Protein AF-A0A8H6WFD2-F1 (afdb_monomer)

Structure (mmCIF, N/CA/C/O backbone):
data_AF-A0A8H6WFD2-F1
#
_entry.id   AF-A0A8H6WFD2-F1
#
loop_
_atom_site.group_PDB
_atom_site.id
_atom_site.type_symbol
_atom_site.label_atom_id
_atom_site.label_alt_id
_atom_site.label_comp_id
_atom_site.label_asym_id
_atom_site.label_entity_id
_atom_site.label_seq_id
_atom_site.pdbx_PDB_ins_code
_atom_site.Cartn_x
_atom_site.Cartn_y
_atom_site.Cartn_z
_atom_site.occupancy
_atom_site.B_iso_or_equiv
_atom_site.auth_seq_id
_atom_site.auth_comp_id
_atom_site.auth_asym_id
_atom_site.auth_atom_id
_atom_site.pdbx_PDB_model_num
ATOM 1 N N . MET A 1 1 ? -43.829 -29.829 11.501 1.00 42.81 1 MET A N 1
ATOM 2 C CA . MET A 1 1 ? -43.419 -28.487 11.954 1.00 42.81 1 MET A CA 1
ATOM 3 C C . MET A 1 1 ? -44.513 -27.558 11.478 1.00 42.81 1 MET A C 1
ATOM 5 O O . MET A 1 1 ? -44.604 -27.356 10.278 1.00 42.81 1 MET A O 1
ATOM 9 N N . SER A 1 2 ? -45.431 -27.178 12.368 1.00 49.66 2 SER A N 1
ATOM 10 C CA . SER A 1 2 ? -46.497 -26.226 12.033 1.00 49.66 2 SER A CA 1
ATOM 11 C C . SER A 1 2 ? -45.914 -24.824 12.081 1.00 49.66 2 SER A C 1
ATOM 13 O O . SER A 1 2 ? -45.280 -24.471 13.073 1.00 49.66 2 SER A O 1
ATOM 15 N N . GLU A 1 3 ? -46.087 -24.076 10.998 1.00 59.00 3 GLU A N 1
ATOM 16 C CA . GLU A 1 3 ? -45.770 -22.652 10.929 1.00 59.00 3 GLU A CA 1
ATOM 17 C C . GLU A 1 3 ? -46.800 -21.885 11.765 1.00 59.00 3 GLU A C 1
ATOM 19 O O . GLU A 1 3 ? -48.002 -22.136 11.643 1.00 59.00 3 GLU A O 1
ATOM 24 N N . LEU A 1 4 ? -46.315 -21.014 12.658 1.00 68.00 4 LEU A N 1
ATOM 25 C CA . LEU A 1 4 ? -47.174 -20.120 13.431 1.00 68.00 4 LEU A CA 1
ATOM 26 C C . LEU A 1 4 ? -47.856 -19.131 12.491 1.00 68.00 4 LEU A C 1
ATOM 28 O O . LEU A 1 4 ? -47.250 -18.637 11.539 1.00 68.00 4 LEU A O 1
ATOM 32 N N . THR A 1 5 ? -49.118 -18.853 12.786 1.00 78.44 5 THR A N 1
ATOM 33 C CA . THR A 1 5 ? -49.934 -17.918 12.006 1.00 78.44 5 THR A CA 1
ATOM 34 C C . THR A 1 5 ? -49.578 -16.468 12.341 1.00 78.44 5 THR A C 1
ATOM 36 O O . THR A 1 5 ? -49.120 -16.172 13.445 1.00 78.44 5 THR A O 1
ATOM 39 N N . ASP A 1 6 ? -49.800 -15.543 11.404 1.00 59.81 6 ASP A N 1
ATOM 40 C CA . ASP A 1 6 ? -49.516 -14.109 11.591 1.00 59.81 6 ASP A CA 1
ATOM 41 C C . ASP A 1 6 ? -50.272 -13.488 12.788 1.00 59.81 6 ASP A C 1
ATOM 43 O O . ASP A 1 6 ? -49.825 -12.500 13.370 1.00 59.81 6 ASP A O 1
ATOM 47 N N . GLU A 1 7 ? -51.373 -14.108 13.224 1.00 63.47 7 GLU A N 1
ATOM 48 C CA . GLU A 1 7 ? -52.123 -13.714 14.424 1.00 63.47 7 GLU A CA 1
ATOM 49 C C . GLU A 1 7 ? -51.387 -14.063 15.732 1.00 63.47 7 GLU A C 1
ATOM 51 O O . GLU A 1 7 ? -51.463 -13.314 16.707 1.00 63.47 7 GLU A O 1
ATOM 56 N N . GLU A 1 8 ? -50.603 -15.146 15.759 1.00 69.25 8 GLU A N 1
ATOM 57 C CA . GLU A 1 8 ? -49.771 -15.490 16.921 1.00 69.25 8 GLU A CA 1
ATOM 58 C C . GLU A 1 8 ? -48.545 -14.574 17.031 1.00 69.25 8 GLU A C 1
ATOM 60 O O . GLU A 1 8 ? -48.115 -14.243 18.139 1.00 69.25 8 GLU A O 1
ATOM 65 N N . TRP A 1 9 ? -48.019 -14.098 15.895 1.00 66.12 9 TRP A N 1
ATOM 66 C CA . TRP A 1 9 ? -46.966 -13.079 15.879 1.00 66.12 9 TRP A CA 1
ATOM 67 C C . TRP A 1 9 ? -47.454 -11.736 16.431 1.00 66.12 9 TRP A C 1
ATOM 69 O O . TRP A 1 9 ? -46.714 -11.075 17.162 1.00 66.12 9 TRP A O 1
ATOM 79 N N . ALA A 1 10 ? -48.702 -11.356 16.146 1.00 58.62 10 ALA A N 1
ATOM 80 C CA . ALA A 1 10 ? -49.299 -10.123 16.655 1.00 58.62 10 ALA A CA 1
ATOM 81 C C . ALA A 1 10 ? -49.510 -10.153 18.182 1.00 58.62 10 ALA A C 1
ATOM 83 O O . ALA A 1 10 ? -49.275 -9.152 18.856 1.00 58.62 10 ALA A O 1
ATOM 84 N N . SER A 1 11 ? -49.852 -11.313 18.756 1.00 64.31 11 SER A N 1
ATOM 85 C CA . SER A 1 11 ? -50.032 -11.464 20.209 1.00 64.31 11 SER A CA 1
ATOM 86 C C . SER A 1 11 ? -48.722 -11.412 21.013 1.00 64.31 11 SER A C 1
ATOM 88 O O . SER A 1 11 ? -48.761 -11.138 22.213 1.00 64.31 11 SER A O 1
ATOM 90 N N . LEU A 1 12 ? -47.570 -11.683 20.392 1.00 57.44 12 LEU A N 1
ATOM 91 C CA . LEU A 1 12 ? -46.253 -11.653 21.048 1.00 57.44 12 LEU A CA 1
ATOM 92 C C . LEU A 1 12 ? -45.654 -10.243 21.149 1.00 57.44 12 LEU A C 1
ATOM 94 O O . LEU A 1 12 ? -44.715 -10.040 21.919 1.00 57.44 12 LEU A O 1
ATOM 98 N N . LEU A 1 13 ? -46.181 -9.279 20.389 1.00 56.06 13 LEU A N 1
ATOM 99 C CA . LEU A 1 13 ? -45.620 -7.931 20.272 1.00 56.06 13 LEU A CA 1
ATOM 100 C C . LEU A 1 13 ? -46.339 -6.850 21.088 1.00 56.06 13 LEU A C 1
ATOM 102 O O . LEU A 1 13 ? -45.989 -5.688 20.929 1.00 56.06 13 LEU A O 1
ATOM 106 N N . GLY A 1 14 ? -47.248 -7.220 21.997 1.00 47.09 14 GLY A N 1
ATOM 107 C CA . GLY A 1 14 ? -47.724 -6.344 23.076 1.00 47.09 14 GLY A CA 1
ATOM 108 C C . GLY A 1 14 ? -48.241 -4.980 22.610 1.00 47.09 14 GLY A C 1
ATOM 109 O O . GLY A 1 14 ? -47.510 -3.991 22.603 1.00 47.09 14 GLY A O 1
ATOM 110 N N . GLU A 1 15 ? -49.528 -4.919 22.272 1.00 49.12 15 GLU A N 1
ATOM 111 C CA . GLU A 1 15 ? -50.269 -3.663 22.157 1.00 49.12 15 GLU A CA 1
ATOM 112 C C . GLU A 1 15 ? -50.334 -2.946 23.516 1.00 49.12 15 GLU A C 1
ATOM 114 O O . GLU A 1 15 ? -51.269 -3.144 24.283 1.00 49.12 15 GLU A O 1
ATOM 119 N N . ASP A 1 16 ? -49.375 -2.061 23.784 1.00 46.12 16 ASP A N 1
ATOM 120 C CA . ASP A 1 16 ? -49.553 -0.951 24.723 1.00 46.12 16 ASP A CA 1
ATOM 121 C C . ASP A 1 16 ? -49.633 0.355 23.926 1.00 46.12 16 ASP A C 1
ATOM 123 O O . ASP A 1 16 ? -48.692 1.145 23.818 1.00 46.12 16 ASP A O 1
ATOM 127 N N . ALA A 1 17 ? -50.808 0.572 23.340 1.00 43.00 17 ALA A N 1
ATOM 128 C CA . ALA A 1 17 ? -51.270 1.902 22.992 1.00 43.00 17 ALA A CA 1
ATOM 129 C C . ALA A 1 17 ? -51.869 2.545 24.252 1.00 43.00 17 ALA A C 1
ATOM 131 O O . ALA A 1 17 ? -52.909 2.103 24.735 1.00 43.00 17 ALA A O 1
ATOM 132 N N . ASN A 1 18 ? -51.264 3.626 24.752 1.00 43.84 18 ASN A N 1
ATOM 133 C CA . ASN A 1 18 ? -51.982 4.580 25.596 1.00 43.84 18 ASN A CA 1
ATOM 134 C C . ASN A 1 18 ? -51.791 6.008 25.049 1.00 43.84 18 ASN A C 1
ATOM 136 O O . ASN A 1 18 ? -50.648 6.435 24.861 1.00 43.84 18 ASN A O 1
ATOM 140 N N . PRO A 1 19 ? -52.881 6.739 24.748 1.00 45.72 19 PRO A N 1
ATOM 141 C CA . PRO A 1 19 ? -52.833 8.070 24.167 1.00 45.72 19 PRO A CA 1
ATOM 142 C C . PRO A 1 19 ? -52.806 9.168 25.243 1.00 45.72 19 PRO A C 1
ATOM 144 O O . PRO A 1 19 ? -53.453 9.056 26.275 1.00 45.72 19 PRO A O 1
ATOM 147 N N . GLY A 1 20 ? -52.103 10.260 24.930 1.00 39.38 20 GLY A N 1
ATOM 148 C CA . GLY A 1 20 ? -52.423 11.640 25.315 1.00 39.38 20 GLY A CA 1
ATOM 149 C C . GLY A 1 20 ? -52.577 11.994 26.797 1.00 39.38 20 GLY A C 1
ATOM 150 O O . GLY A 1 20 ? -53.648 11.814 27.360 1.00 39.38 20 GLY A O 1
ATOM 151 N N . LEU A 1 21 ? -51.586 12.707 27.343 1.00 45.12 21 LEU A N 1
ATOM 152 C CA . LEU A 1 21 ? -51.796 13.734 28.369 1.00 45.12 21 LEU A CA 1
ATOM 153 C C . LEU A 1 21 ? -50.855 14.922 28.096 1.00 45.12 21 LEU A C 1
ATOM 155 O O . LEU A 1 21 ? -49.640 14.756 28.003 1.00 45.12 21 LEU A O 1
ATOM 159 N N . ASN A 1 22 ? -51.473 16.090 27.906 1.00 44.09 22 ASN A N 1
ATOM 160 C CA . ASN A 1 22 ? -50.871 17.423 27.947 1.00 44.09 22 ASN A CA 1
ATOM 161 C C . ASN A 1 22 ? -50.487 17.801 29.387 1.00 44.09 22 ASN A C 1
ATOM 163 O O . ASN A 1 22 ? -51.070 17.255 30.321 1.00 44.09 22 ASN A O 1
ATOM 167 N N . ASP A 1 23 ? -49.570 18.771 29.492 1.00 43.91 23 ASP A N 1
ATOM 168 C CA . ASP A 1 23 ? -49.465 19.893 30.458 1.00 43.91 23 ASP A CA 1
ATOM 169 C C . ASP A 1 23 ? -47.963 20.130 30.742 1.00 43.91 23 ASP A C 1
ATOM 171 O O . ASP A 1 23 ? -47.259 19.224 31.174 1.00 43.91 23 ASP A O 1
ATOM 175 N N . ALA A 1 24 ? -47.343 21.172 30.179 1.00 44.50 24 ALA A N 1
ATOM 176 C CA . ALA A 1 24 ? -47.345 22.580 30.606 1.00 44.50 24 ALA A CA 1
ATOM 177 C C . ALA A 1 24 ? -46.380 22.857 31.784 1.00 44.50 24 ALA A C 1
ATOM 179 O O . ALA A 1 24 ? -46.519 22.263 32.846 1.00 44.50 24 ALA A O 1
ATOM 180 N N . ASP A 1 25 ? -45.462 23.800 31.520 1.00 42.94 25 ASP A N 1
ATOM 181 C CA . ASP A 1 25 ? -44.742 24.707 32.437 1.00 42.94 25 ASP A CA 1
ATOM 182 C C . ASP A 1 25 ? -43.701 24.087 33.395 1.00 42.94 25 ASP A C 1
ATOM 184 O O . ASP A 1 25 ? -43.971 23.174 34.164 1.00 42.94 25 ASP A O 1
ATOM 188 N N . GLU A 1 26 ? -42.410 24.390 33.230 1.00 46.25 26 GLU A N 1
ATOM 189 C CA . GLU A 1 26 ? -41.653 25.560 33.733 1.00 46.25 26 GLU A CA 1
ATOM 190 C C . GLU A 1 26 ? -40.673 25.041 34.801 1.00 46.25 26 GLU A C 1
ATOM 192 O O . GLU A 1 26 ? -41.101 24.612 35.864 1.00 46.25 26 GLU A O 1
ATOM 197 N N . ASP A 1 27 ? -39.363 25.070 34.536 1.00 43.62 27 ASP A N 1
ATOM 198 C CA . ASP A 1 27 ? -38.456 25.747 35.470 1.00 43.62 27 ASP A CA 1
ATOM 199 C C . ASP A 1 27 ? -37.108 26.075 34.819 1.00 43.62 27 ASP A C 1
ATOM 201 O O . ASP A 1 27 ? -36.530 25.323 34.032 1.00 43.62 27 ASP A O 1
ATOM 205 N N . SER A 1 28 ? -36.673 27.262 35.187 1.00 48.53 28 SER A N 1
ATOM 206 C CA . SER A 1 28 ? -35.525 28.039 34.786 1.00 48.53 28 SER A CA 1
ATOM 207 C C . SER A 1 28 ? -34.310 27.690 35.644 1.00 48.53 28 SER A C 1
ATOM 209 O O . SER A 1 28 ? -34.427 27.593 36.862 1.00 48.53 28 SER A O 1
ATOM 211 N N . SER A 1 29 ? -33.122 27.631 35.040 1.00 48.09 29 SER A N 1
ATOM 212 C CA . SER A 1 29 ? -31.897 28.107 35.699 1.00 48.09 29 SER A CA 1
ATOM 213 C C . SER A 1 29 ? -30.782 28.332 34.674 1.00 48.09 29 SER A C 1
ATOM 215 O O . SER A 1 29 ? -30.142 27.384 34.211 1.00 48.09 29 SER A O 1
ATOM 217 N N . ASP A 1 30 ? -30.632 29.612 34.336 1.00 41.47 30 ASP A N 1
ATOM 218 C CA . ASP A 1 30 ? -29.415 30.376 34.023 1.00 41.47 30 ASP A CA 1
ATOM 219 C C . ASP A 1 30 ? -28.107 29.722 34.513 1.00 41.47 30 ASP A C 1
ATOM 221 O O . ASP A 1 30 ? -28.042 29.175 35.612 1.00 41.47 30 ASP A O 1
ATOM 225 N N . GLU A 1 31 ? -27.105 29.573 33.645 1.00 51.03 31 GLU A N 1
ATOM 226 C CA . GLU A 1 31 ? -25.966 30.487 33.399 1.00 51.03 31 GLU A CA 1
ATOM 227 C C . GLU A 1 31 ? -24.705 29.847 33.988 1.00 51.03 31 GLU A C 1
ATOM 229 O O . GLU A 1 31 ? -24.636 29.649 35.189 1.00 51.03 31 GLU A O 1
ATOM 234 N N . GLU A 1 32 ? -23.714 29.542 33.146 1.00 46.00 32 GLU A N 1
ATOM 235 C CA . GLU A 1 32 ? -22.345 30.032 33.350 1.00 46.00 32 GLU A CA 1
ATOM 236 C C . GLU A 1 32 ? -21.712 30.216 31.963 1.00 46.00 32 GLU A C 1
ATOM 238 O O . GLU A 1 32 ? -21.440 29.265 31.224 1.00 46.00 32 GLU A O 1
ATOM 243 N N . GLU A 1 33 ? -21.562 31.488 31.594 1.00 48.22 33 GLU A N 1
ATOM 244 C CA . GLU A 1 33 ? -20.578 31.942 30.624 1.00 48.22 33 GLU A CA 1
ATOM 245 C C . GLU A 1 33 ? -19.187 31.589 31.156 1.00 48.22 33 GLU A C 1
ATOM 247 O O . GLU A 1 33 ? -18.832 32.003 32.256 1.00 48.22 33 GLU A O 1
ATOM 252 N N . ASP A 1 34 ? -18.376 30.904 30.351 1.00 42.44 34 ASP A N 1
ATOM 253 C CA . ASP A 1 34 ? -16.928 31.017 30.486 1.00 42.44 34 ASP A CA 1
ATOM 254 C C . ASP A 1 34 ? -16.353 31.412 29.126 1.00 42.44 34 ASP A C 1
ATOM 256 O O . ASP A 1 34 ? -16.187 30.625 28.188 1.00 42.44 34 ASP A O 1
ATOM 260 N N . SER A 1 35 ? -16.181 32.726 29.020 1.00 57.62 35 SER A N 1
ATOM 261 C CA . SER A 1 35 ? -15.396 33.415 28.016 1.00 57.62 35 SER A CA 1
ATOM 262 C C . SER A 1 35 ? -13.929 33.132 28.301 1.00 57.62 35 SER A C 1
ATOM 264 O O . SER A 1 35 ? -13.407 33.676 29.266 1.00 57.62 35 SER A O 1
ATOM 266 N N . ASP A 1 36 ? -13.238 32.414 27.414 1.00 39.34 36 ASP A N 1
ATOM 267 C CA . ASP A 1 36 ? -11.794 32.588 27.295 1.00 39.34 36 ASP A CA 1
ATOM 268 C C . ASP A 1 36 ? -11.254 32.299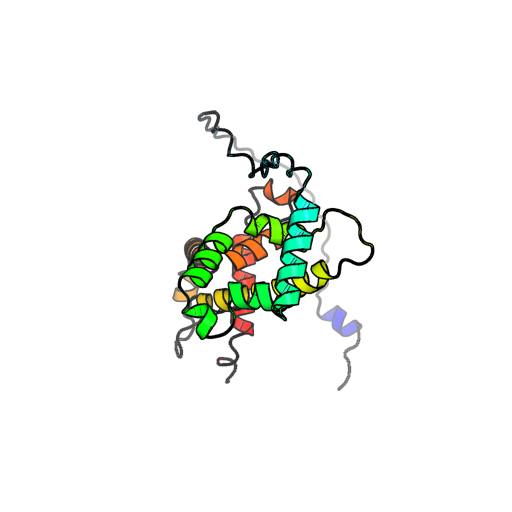 25.884 1.00 39.34 36 ASP A C 1
ATOM 270 O O . ASP A 1 36 ? -11.258 31.178 25.378 1.00 39.34 36 ASP A O 1
ATOM 274 N N . ASN A 1 37 ? -10.709 33.377 25.316 1.00 45.59 37 ASN A N 1
ATOM 275 C CA . ASN A 1 37 ? -9.621 33.450 24.342 1.00 45.59 37 ASN A CA 1
ATOM 276 C C . ASN A 1 37 ? -9.830 32.890 22.920 1.00 45.59 37 ASN A C 1
ATOM 278 O O . ASN A 1 37 ? -9.395 31.793 22.563 1.00 45.59 37 ASN A O 1
ATOM 282 N N . ASP A 1 38 ? -10.315 33.778 22.046 1.00 46.81 38 ASP A N 1
ATOM 283 C CA . ASP A 1 38 ? -9.993 33.803 20.614 1.00 46.81 38 ASP A CA 1
ATOM 284 C C . ASP A 1 38 ? -8.485 34.071 20.401 1.00 46.81 38 ASP A C 1
ATOM 286 O O . ASP A 1 38 ? -8.059 35.175 20.050 1.00 46.81 38 ASP A O 1
ATOM 290 N N . GLU A 1 39 ? -7.646 33.049 20.578 1.00 49.53 39 GLU A N 1
ATOM 291 C CA . GLU A 1 39 ? -6.373 33.002 19.856 1.00 49.53 39 GLU A CA 1
ATOM 292 C C . GLU A 1 39 ? -6.619 32.394 18.464 1.00 49.53 39 GLU A C 1
ATOM 294 O O . GLU A 1 39 ? -7.082 31.252 18.360 1.00 49.53 39 GLU A O 1
ATOM 299 N N . PRO A 1 40 ? -6.302 33.103 17.362 1.00 45.34 40 PRO A N 1
ATOM 300 C CA . PRO A 1 40 ? -6.416 32.539 16.026 1.00 45.34 40 PRO A CA 1
ATOM 301 C C . PRO A 1 40 ? -5.405 31.398 15.877 1.00 45.34 40 PRO A C 1
ATOM 303 O O . PRO A 1 40 ? -4.220 31.613 15.617 1.00 45.34 40 PRO A O 1
ATOM 306 N N . MET A 1 41 ? -5.884 30.162 16.038 1.00 49.81 41 MET A N 1
ATOM 307 C CA . MET A 1 41 ? -5.092 28.965 15.784 1.00 49.81 41 MET A CA 1
ATOM 308 C C . MET A 1 41 ? -4.526 29.015 14.355 1.00 49.81 41 MET A C 1
ATOM 310 O O . MET A 1 41 ? -5.257 29.313 13.403 1.00 49.81 41 MET A O 1
ATOM 314 N N . PRO A 1 42 ? -3.230 28.708 14.177 1.00 43.94 42 PRO A N 1
ATOM 315 C CA . PRO A 1 42 ? -2.566 28.808 12.892 1.00 43.94 42 PRO A CA 1
ATOM 316 C C . PRO A 1 42 ? -3.250 27.886 11.887 1.00 43.94 42 PRO A C 1
ATOM 318 O O . PRO A 1 42 ? -3.475 26.704 12.159 1.00 43.94 42 PRO A O 1
ATOM 321 N N . LEU A 1 43 ? -3.566 28.454 10.720 1.00 40.53 43 LEU A N 1
ATOM 322 C CA . LEU A 1 43 ? -4.052 27.765 9.529 1.00 40.53 43 LEU A CA 1
ATOM 323 C C . LEU A 1 43 ? -3.371 26.398 9.402 1.00 40.53 43 LEU A C 1
ATOM 325 O O . LEU A 1 43 ? -2.180 26.294 9.102 1.00 40.53 43 LEU A O 1
ATOM 329 N N . ARG A 1 44 ? -4.144 25.344 9.673 1.00 40.69 44 ARG A N 1
ATOM 330 C CA . ARG A 1 44 ? -3.701 23.961 9.539 1.00 40.69 44 ARG A CA 1
ATOM 331 C C . ARG A 1 44 ? -3.191 23.767 8.106 1.00 40.69 44 ARG A C 1
ATOM 333 O O . ARG A 1 44 ? -3.831 24.282 7.184 1.00 40.69 44 ARG A O 1
ATOM 340 N N . PRO A 1 45 ? -2.068 23.052 7.903 1.00 38.44 45 PRO A N 1
ATOM 341 C CA . PRO A 1 45 ? -1.490 22.869 6.585 1.00 38.44 45 PRO A CA 1
ATOM 342 C C . PRO A 1 45 ? -2.565 22.346 5.652 1.00 38.44 45 PRO A C 1
ATOM 344 O O . PRO A 1 45 ? -3.218 21.339 5.945 1.00 38.44 45 PRO A O 1
ATOM 347 N N . GLN A 1 46 ? -2.756 23.075 4.555 1.00 38.75 46 GLN A N 1
ATOM 348 C CA . GLN A 1 46 ? -3.500 22.601 3.407 1.00 38.75 46 GLN A CA 1
ATOM 349 C C . GLN A 1 46 ? -3.080 21.149 3.172 1.00 38.75 46 GLN A C 1
ATOM 351 O O . GLN A 1 46 ? -1.889 20.822 3.255 1.00 38.75 46 GLN A O 1
ATOM 356 N N . SER A 1 47 ? -4.058 20.278 2.902 1.00 38.28 47 SER A N 1
ATOM 357 C CA . SER A 1 47 ? -3.831 19.013 2.204 1.00 38.28 47 SER A CA 1
ATOM 358 C C . SER A 1 47 ? -2.686 19.220 1.220 1.00 38.28 47 SER A C 1
ATOM 360 O O . SER A 1 47 ? -2.670 20.292 0.609 1.00 38.28 47 SER A O 1
ATOM 362 N N . PRO A 1 48 ? -1.737 18.285 1.048 1.00 36.94 48 PRO A N 1
ATOM 363 C CA . PRO A 1 48 ? -0.770 18.438 -0.014 1.00 36.94 48 PRO A CA 1
ATOM 364 C C . PRO A 1 48 ? -1.573 18.455 -1.314 1.00 36.94 48 PRO A C 1
ATOM 366 O O . PRO A 1 48 ? -1.893 17.417 -1.887 1.00 36.94 48 PRO A O 1
ATOM 369 N N . THR A 1 49 ? -1.924 19.664 -1.761 1.00 40.00 49 THR A N 1
ATOM 370 C CA . THR A 1 49 ? -1.910 20.075 -3.140 1.00 40.00 49 THR A CA 1
ATOM 371 C C . THR A 1 49 ? -0.598 19.497 -3.585 1.00 40.00 49 THR A C 1
ATOM 373 O O . THR A 1 49 ? 0.471 19.985 -3.208 1.00 40.00 49 THR A O 1
ATOM 376 N N . VAL A 1 50 ? -0.683 18.336 -4.230 1.00 45.56 50 VAL A N 1
ATOM 377 C CA . VAL A 1 50 ? 0.401 17.810 -5.022 1.00 45.56 50 VAL A CA 1
ATOM 378 C C . VAL A 1 50 ? 0.660 18.967 -5.959 1.00 45.56 50 VAL A C 1
ATOM 380 O O . VAL A 1 50 ? -0.086 19.178 -6.912 1.00 45.56 50 VAL A O 1
ATOM 383 N N . LEU A 1 51 ? 1.627 19.803 -5.581 1.00 39.53 51 LEU A N 1
ATOM 384 C CA . LEU A 1 51 ? 2.276 20.727 -6.467 1.00 39.53 51 LEU A CA 1
ATOM 385 C C . LEU A 1 51 ? 2.678 19.798 -7.593 1.00 39.53 51 LEU A C 1
ATOM 387 O O . LEU A 1 51 ? 3.586 18.975 -7.447 1.00 39.53 51 LEU A O 1
ATOM 391 N N . LEU A 1 52 ? 1.883 19.840 -8.661 1.00 48.16 52 LEU A N 1
ATOM 392 C CA . LEU A 1 52 ? 2.288 19.462 -9.989 1.00 48.16 52 LEU A CA 1
ATOM 393 C C . LEU A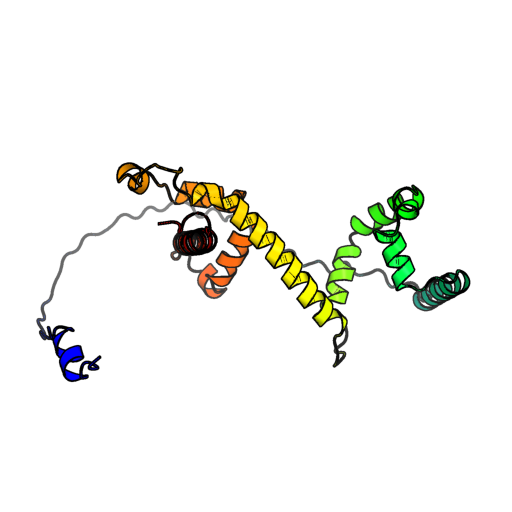 1 52 ? 3.532 20.308 -10.196 1.00 48.16 52 LEU A C 1
ATOM 395 O O . LEU A 1 52 ? 3.446 21.451 -10.628 1.00 48.16 52 LEU A O 1
ATOM 399 N N . SER A 1 53 ? 4.672 19.793 -9.727 1.00 46.97 53 SER A N 1
ATOM 400 C CA . SER A 1 53 ? 5.971 20.326 -10.065 1.00 46.97 53 SER A CA 1
ATOM 401 C C . SER A 1 53 ? 5.916 20.383 -11.572 1.00 46.97 53 SER A C 1
ATOM 403 O O . SER A 1 53 ? 5.731 19.328 -12.190 1.00 46.97 53 SER A O 1
ATOM 405 N N . GLU A 1 54 ? 5.936 21.602 -12.108 1.00 47.97 54 GLU A N 1
ATOM 406 C CA . GLU A 1 54 ? 5.974 21.848 -13.536 1.00 47.97 54 GLU A CA 1
ATOM 407 C C . GLU A 1 54 ? 7.055 20.931 -14.089 1.00 47.97 54 GLU A C 1
ATOM 409 O O . GLU A 1 54 ? 8.233 21.029 -13.736 1.00 47.97 54 GLU A O 1
ATOM 414 N N . GLU A 1 55 ? 6.605 19.909 -14.814 1.00 54.25 55 GLU A N 1
ATOM 415 C CA . GLU A 1 55 ? 7.489 18.917 -15.389 1.00 54.25 55 GLU A CA 1
ATOM 416 C C . GLU A 1 55 ? 8.332 19.709 -16.391 1.00 54.25 55 GLU A C 1
ATOM 418 O O . GLU A 1 55 ? 7.752 20.334 -17.286 1.00 54.25 55 GLU A O 1
ATOM 423 N N . PRO A 1 56 ? 9.666 19.785 -16.215 1.00 55.97 56 PRO A N 1
ATOM 424 C CA . PRO A 1 56 ? 10.500 20.498 -17.167 1.00 55.97 56 PRO A CA 1
ATOM 425 C C . PRO A 1 56 ? 10.190 19.927 -18.553 1.00 55.97 56 PRO A C 1
ATOM 427 O O . PRO A 1 56 ? 10.052 18.701 -18.668 1.00 55.97 56 PRO A O 1
ATOM 430 N N . PRO A 1 57 ? 10.017 20.780 -19.580 1.00 59.00 57 PRO A N 1
ATOM 431 C CA . PRO A 1 57 ? 9.595 20.330 -20.895 1.00 59.00 57 PRO A CA 1
ATOM 432 C C . PRO A 1 57 ? 10.506 19.187 -21.328 1.00 59.00 57 PRO A C 1
ATOM 434 O O . PRO A 1 57 ? 11.734 19.318 -21.330 1.00 59.00 57 PRO A O 1
ATOM 437 N N . ALA A 1 58 ? 9.890 18.034 -21.599 1.00 63.31 58 ALA A N 1
ATOM 438 C CA . ALA A 1 58 ? 10.609 16.860 -22.057 1.00 63.31 58 ALA A CA 1
ATOM 439 C C . ALA A 1 58 ? 11.462 17.286 -23.259 1.00 63.31 58 ALA A C 1
ATOM 441 O O . ALA A 1 58 ? 10.922 17.937 -24.154 1.00 63.31 58 ALA A O 1
ATOM 442 N N . PRO A 1 59 ? 12.771 16.975 -23.297 1.00 71.00 59 PRO A N 1
ATOM 443 C CA . PRO A 1 59 ? 13.581 17.381 -24.432 1.00 71.00 59 PRO A CA 1
ATOM 444 C C . PRO A 1 59 ? 12.951 16.816 -25.710 1.00 71.00 59 PRO A C 1
ATOM 446 O O . PRO A 1 59 ? 12.511 15.664 -25.717 1.00 71.00 59 PRO A O 1
ATOM 449 N N . ASP A 1 60 ? 12.906 17.612 -26.782 1.00 74.19 60 ASP A N 1
ATOM 450 C CA . ASP A 1 60 ? 12.164 17.323 -28.028 1.00 74.19 60 ASP A CA 1
ATOM 451 C C . ASP A 1 60 ? 12.531 15.976 -28.695 1.00 74.19 60 ASP A C 1
ATOM 453 O O . ASP A 1 60 ? 11.870 15.515 -29.626 1.00 74.19 60 ASP A O 1
ATOM 457 N N . ASN A 1 61 ? 13.580 15.308 -28.202 1.00 87.19 61 ASN A N 1
ATOM 458 C CA . ASN A 1 61 ? 14.080 14.013 -28.649 1.00 87.19 61 ASN A CA 1
ATOM 459 C C . ASN A 1 61 ? 13.720 12.814 -27.741 1.00 87.19 61 ASN A C 1
ATOM 461 O O . ASN A 1 61 ? 14.216 11.708 -27.982 1.00 87.19 61 ASN A O 1
ATOM 465 N N . MET A 1 62 ? 12.898 12.984 -26.697 1.00 88.38 62 MET A N 1
ATOM 466 C CA . MET A 1 62 ? 12.545 11.890 -25.775 1.00 88.38 62 MET A CA 1
ATOM 467 C C . MET A 1 62 ? 11.921 10.672 -26.472 1.00 88.38 62 MET A C 1
ATOM 469 O O . MET A 1 62 ? 12.384 9.557 -26.216 1.00 88.38 62 MET A O 1
ATOM 473 N N . PRO A 1 63 ? 10.937 10.818 -27.384 1.00 91.56 63 PRO A N 1
ATOM 474 C CA . PRO A 1 63 ? 10.371 9.669 -28.089 1.00 91.56 63 PRO A CA 1
ATOM 475 C C . PRO A 1 63 ? 11.415 8.884 -28.896 1.00 91.56 63 PRO A C 1
ATOM 477 O O . PRO A 1 63 ? 11.376 7.656 -28.932 1.00 91.56 63 PRO A O 1
ATOM 480 N N . GL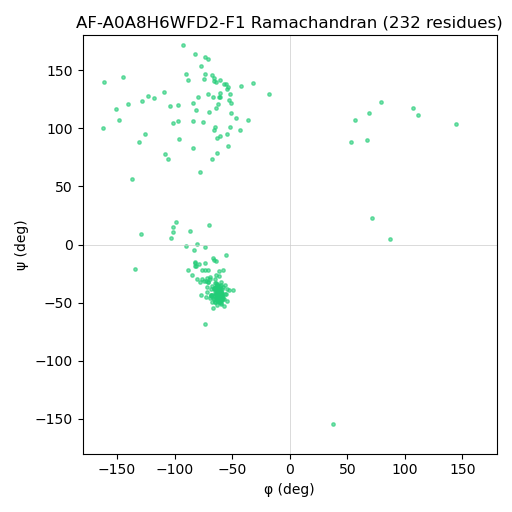N A 1 64 ? 12.366 9.573 -29.529 1.00 93.31 64 GLN A N 1
ATOM 481 C CA . GLN A 1 64 ? 13.437 8.960 -30.315 1.00 93.31 64 GLN A CA 1
ATOM 482 C C . GLN A 1 64 ? 14.398 8.181 -29.412 1.00 93.31 64 GLN A C 1
ATOM 484 O O . GLN A 1 64 ? 14.738 7.044 -29.730 1.00 93.31 64 GLN A O 1
ATOM 489 N N . ARG A 1 65 ? 14.777 8.749 -28.260 1.00 92.00 65 ARG A N 1
ATOM 490 C CA . ARG A 1 65 ? 15.632 8.077 -27.267 1.00 92.00 65 ARG A CA 1
ATOM 491 C C . ARG A 1 65 ? 14.981 6.813 -26.715 1.00 92.00 65 ARG A C 1
ATOM 493 O O . ARG A 1 65 ? 15.636 5.780 -26.628 1.00 92.00 65 ARG A O 1
ATOM 500 N N . VAL A 1 66 ? 13.686 6.871 -26.400 1.00 93.44 66 VAL A N 1
ATOM 501 C CA . VAL A 1 66 ? 12.934 5.697 -25.931 1.00 93.44 66 VAL A CA 1
ATOM 502 C C . VAL A 1 66 ? 12.891 4.617 -27.013 1.00 93.44 66 VAL A C 1
ATOM 504 O O . VAL A 1 66 ? 13.169 3.459 -26.719 1.00 93.44 66 VAL A O 1
ATOM 507 N N . LYS A 1 67 ? 12.624 4.978 -28.276 1.00 93.81 67 LYS A N 1
ATOM 508 C CA . LYS A 1 67 ? 12.647 4.018 -29.395 1.00 93.81 67 LYS A CA 1
ATOM 509 C C . LYS A 1 67 ? 14.014 3.356 -29.572 1.00 93.81 67 LYS A C 1
ATOM 511 O O . LYS A 1 67 ? 14.067 2.149 -29.771 1.00 93.81 67 LYS A O 1
ATOM 516 N N . GLN A 1 68 ? 15.100 4.122 -29.476 1.00 94.12 68 GLN A N 1
ATOM 517 C CA . GLN A 1 68 ? 16.461 3.585 -29.559 1.00 94.12 68 GLN A CA 1
ATOM 518 C C . GLN A 1 68 ? 16.762 2.614 -28.412 1.00 94.12 68 GLN A C 1
ATOM 520 O O . GLN A 1 68 ? 17.301 1.540 -28.655 1.00 94.12 68 GLN A O 1
ATOM 525 N N . ALA A 1 69 ? 16.365 2.950 -27.182 1.00 94.56 69 ALA A N 1
ATOM 526 C CA . ALA A 1 69 ? 16.529 2.058 -26.037 1.00 94.56 69 ALA A CA 1
ATOM 527 C C . ALA A 1 69 ? 15.736 0.751 -26.210 1.00 94.56 69 ALA A C 1
ATOM 529 O O . ALA A 1 69 ? 16.269 -0.325 -25.958 1.00 94.56 69 ALA A O 1
ATOM 530 N N . LEU A 1 70 ? 14.489 0.829 -26.688 1.00 95.12 70 LEU A N 1
ATOM 531 C CA . LEU A 1 70 ? 13.663 -0.354 -26.952 1.00 95.12 70 LEU A CA 1
ATOM 532 C C . LEU A 1 70 ? 14.234 -1.230 -28.076 1.00 95.12 70 LEU A C 1
ATOM 534 O O . LEU A 1 70 ? 14.216 -2.451 -27.952 1.00 95.12 70 LEU A O 1
ATOM 538 N N . ALA A 1 71 ? 14.771 -0.625 -29.139 1.00 95.25 71 ALA A N 1
ATOM 539 C CA . ALA A 1 71 ? 15.448 -1.364 -30.204 1.00 95.25 71 ALA A CA 1
ATOM 540 C C . ALA A 1 71 ? 16.682 -2.101 -29.666 1.00 95.25 71 ALA A C 1
ATOM 542 O O . ALA A 1 71 ? 16.823 -3.297 -29.884 1.00 95.25 71 ALA A O 1
ATOM 543 N N . HIS A 1 72 ? 17.503 -1.424 -28.861 1.00 96.44 72 HIS A N 1
ATOM 544 C CA . HIS A 1 72 ? 18.679 -2.038 -28.250 1.00 96.44 72 HIS A CA 1
ATOM 545 C C . HIS A 1 72 ? 18.320 -3.177 -27.280 1.00 96.44 72 HIS A C 1
ATOM 547 O O . HIS A 1 72 ? 19.039 -4.168 -27.201 1.00 96.44 72 HIS A O 1
ATOM 553 N N . LEU A 1 73 ? 17.217 -3.067 -26.529 1.00 94.88 73 LEU A N 1
ATOM 554 C CA . LEU A 1 73 ? 16.722 -4.183 -25.712 1.00 94.88 73 LEU A CA 1
ATOM 555 C C . LEU A 1 73 ? 16.335 -5.380 -26.588 1.00 94.88 73 LEU A C 1
ATOM 557 O O . LEU A 1 73 ? 16.730 -6.506 -26.288 1.00 94.88 73 LEU A O 1
ATOM 561 N N . SER A 1 74 ? 15.642 -5.124 -27.700 1.00 94.62 74 SER A N 1
ATOM 562 C CA . SER A 1 74 ? 15.268 -6.164 -28.660 1.00 94.62 74 SER A CA 1
ATOM 563 C C . SER A 1 74 ? 16.488 -6.839 -29.292 1.00 94.62 74 SER A C 1
ATOM 565 O O . SER A 1 74 ? 16.477 -8.056 -29.459 1.00 94.62 74 SER A O 1
ATOM 567 N N . ASP A 1 75 ? 17.545 -6.085 -29.606 1.00 95.94 75 ASP A N 1
ATOM 568 C CA . ASP A 1 75 ? 18.797 -6.627 -30.154 1.00 95.94 75 ASP A CA 1
ATOM 569 C C . ASP A 1 75 ? 19.512 -7.552 -29.152 1.00 95.94 75 ASP A C 1
ATOM 571 O O . ASP A 1 75 ? 20.169 -8.516 -29.542 1.00 95.94 75 ASP A O 1
ATOM 575 N N . LEU A 1 76 ? 19.338 -7.300 -27.850 1.00 94.56 76 LEU A N 1
ATOM 576 C CA . LEU A 1 76 ? 19.803 -8.171 -26.765 1.00 94.56 76 LEU A CA 1
ATOM 577 C C . LEU A 1 76 ? 18.872 -9.370 -26.503 1.00 94.56 76 LEU A C 1
ATOM 579 O O . LEU A 1 76 ? 19.140 -10.161 -25.598 1.00 94.56 76 LEU A O 1
ATOM 583 N N . GLY A 1 77 ? 17.780 -9.511 -27.260 1.00 94.31 77 GLY A N 1
ATOM 584 C CA . GLY A 1 77 ? 16.780 -10.560 -27.062 1.00 94.31 77 GLY A CA 1
ATOM 585 C C . GLY A 1 77 ? 15.917 -10.369 -25.811 1.00 94.31 77 GLY A C 1
ATOM 586 O O . GLY A 1 77 ? 15.372 -11.344 -25.298 1.00 94.31 77 GLY A O 1
ATOM 587 N N . LEU A 1 78 ? 15.802 -9.137 -25.303 1.00 93.50 78 LEU A N 1
ATOM 588 C CA . LEU A 1 78 ? 14.982 -8.793 -24.143 1.00 93.50 78 LEU A CA 1
ATOM 589 C C . LEU A 1 78 ? 13.766 -7.973 -24.576 1.00 93.50 78 LEU A C 1
ATOM 591 O O . LEU A 1 78 ? 13.892 -6.966 -25.274 1.00 93.50 78 LEU A O 1
ATOM 595 N N . ASP A 1 79 ? 12.581 -8.360 -24.111 1.00 94.62 79 ASP A N 1
ATOM 596 C CA . ASP A 1 79 ? 11.418 -7.481 -24.172 1.00 94.62 79 ASP A CA 1
ATOM 597 C C . ASP A 1 79 ? 11.430 -6.484 -22.997 1.00 94.62 79 ASP A C 1
ATOM 599 O O . ASP A 1 79 ? 12.156 -6.630 -22.007 1.00 94.62 79 ASP A O 1
ATOM 603 N N . PHE A 1 80 ? 10.627 -5.425 -23.109 1.00 93.69 80 PHE A N 1
ATOM 604 C CA . PHE A 1 80 ? 10.571 -4.397 -22.069 1.00 93.69 80 PHE A CA 1
ATOM 605 C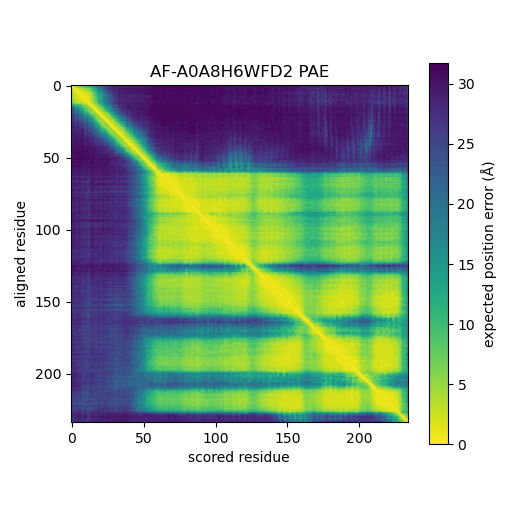 C . PHE A 1 80 ? 10.093 -4.964 -20.724 1.00 93.69 80 PHE A C 1
ATOM 607 O O . PHE A 1 80 ? 10.617 -4.586 -19.679 1.00 93.69 80 PHE A O 1
ATOM 614 N N . THR A 1 81 ? 9.132 -5.890 -20.744 1.00 93.25 81 THR A N 1
ATOM 615 C CA . THR A 1 81 ? 8.569 -6.500 -19.534 1.00 93.25 81 THR A CA 1
ATOM 616 C C . THR A 1 81 ? 9.612 -7.320 -18.779 1.00 93.25 81 THR A C 1
ATOM 618 O O . THR A 1 81 ? 9.798 -7.099 -17.585 1.00 93.25 81 THR A O 1
ATOM 621 N N . THR A 1 82 ? 10.340 -8.204 -19.465 1.00 93.44 82 THR A N 1
ATOM 622 C CA . THR A 1 82 ? 11.415 -9.020 -18.877 1.00 93.44 82 THR A CA 1
ATOM 623 C C . THR A 1 82 ? 12.561 -8.142 -18.410 1.00 93.44 82 THR A C 1
ATOM 625 O O . THR A 1 82 ? 13.130 -8.398 -17.355 1.00 93.44 82 THR A O 1
ATOM 628 N N . PHE A 1 83 ? 12.889 -7.076 -19.145 1.00 95.06 83 PHE A N 1
ATOM 629 C CA . PHE A 1 83 ? 13.897 -6.121 -18.699 1.00 95.06 83 PHE A CA 1
ATOM 630 C C . PHE A 1 83 ? 13.499 -5.443 -17.380 1.00 95.06 83 PHE A C 1
ATOM 632 O O . PHE A 1 83 ? 14.291 -5.420 -16.439 1.00 95.06 83 PHE A O 1
ATOM 639 N N . VAL A 1 84 ? 12.274 -4.915 -17.287 1.00 94.19 84 VAL A N 1
ATOM 640 C CA . VAL A 1 84 ? 11.781 -4.281 -16.056 1.00 94.19 84 VAL A CA 1
ATOM 641 C C . VAL A 1 84 ? 11.735 -5.291 -14.912 1.00 94.19 84 VAL A C 1
ATOM 643 O O . VAL A 1 84 ? 12.226 -4.983 -13.828 1.00 94.19 84 VAL A O 1
ATOM 646 N N . ASP A 1 85 ? 11.224 -6.501 -15.143 1.00 94.25 85 ASP A N 1
ATOM 647 C CA . ASP A 1 85 ? 11.201 -7.557 -14.128 1.00 94.25 85 ASP A CA 1
ATOM 648 C C . ASP A 1 85 ? 12.614 -7.908 -13.634 1.00 94.25 85 ASP A C 1
ATOM 650 O O . ASP A 1 85 ? 12.866 -7.900 -12.426 1.00 94.25 85 ASP A O 1
ATOM 654 N N . ALA A 1 86 ? 13.567 -8.100 -14.555 1.00 93.94 86 ALA A N 1
ATOM 655 C CA . ALA A 1 86 ? 14.964 -8.397 -14.249 1.00 93.94 86 ALA A CA 1
ATOM 656 C C . ALA A 1 86 ? 15.644 -7.289 -13.428 1.00 93.94 86 ALA A C 1
ATOM 658 O O . ALA A 1 86 ? 16.416 -7.585 -12.513 1.00 93.94 86 ALA A O 1
ATOM 659 N N . VAL A 1 87 ? 15.348 -6.020 -13.729 1.00 94.38 87 VAL A N 1
ATOM 660 C CA . VAL A 1 87 ? 15.885 -4.865 -12.993 1.00 94.38 87 VAL A CA 1
ATOM 661 C C . VAL A 1 87 ? 15.257 -4.738 -11.606 1.00 94.38 87 VAL A C 1
ATOM 663 O O . VAL A 1 87 ? 15.958 -4.424 -10.640 1.00 94.38 87 VAL A O 1
ATOM 666 N N . LEU A 1 88 ? 13.947 -4.966 -11.485 1.00 93.44 88 LEU A N 1
ATOM 667 C CA . LEU A 1 88 ? 13.244 -4.854 -10.212 1.00 93.44 88 LEU A CA 1
ATOM 668 C C . LEU A 1 88 ? 13.584 -6.036 -9.301 1.00 93.44 88 LEU A C 1
ATOM 670 O O . LEU A 1 88 ? 14.274 -5.847 -8.304 1.00 93.44 88 LEU A O 1
ATOM 674 N N . TRP A 1 89 ? 13.157 -7.258 -9.606 1.00 91.25 89 TRP A N 1
ATOM 675 C CA . TRP A 1 89 ? 13.355 -8.374 -8.670 1.00 91.25 89 TRP A CA 1
ATOM 676 C C . TRP A 1 89 ? 13.879 -9.664 -9.287 1.00 91.25 89 TRP A C 1
ATOM 678 O O . TRP A 1 89 ? 14.544 -10.388 -8.550 1.00 91.25 89 TRP A O 1
ATOM 688 N N . GLY A 1 90 ? 13.721 -9.866 -10.597 1.00 91.00 90 GLY A N 1
ATOM 689 C CA . GLY A 1 90 ? 14.493 -10.765 -11.456 1.00 91.00 90 GLY A CA 1
ATOM 690 C C . GLY A 1 90 ? 14.938 -12.114 -10.880 1.00 91.00 90 GLY A C 1
ATOM 691 O O . GLY A 1 90 ? 14.360 -12.694 -9.962 1.00 91.00 90 GLY A O 1
ATOM 692 N N . ASN A 1 91 ? 16.029 -12.640 -11.437 1.00 93.12 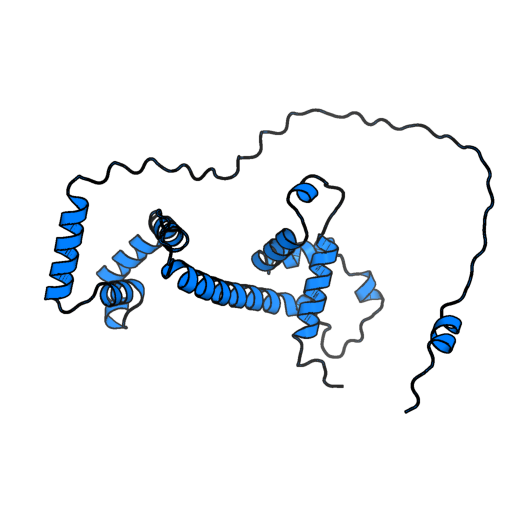91 ASN A N 1
ATOM 693 C CA . ASN A 1 91 ? 16.666 -13.863 -10.953 1.00 93.12 91 ASN A CA 1
ATOM 694 C C . ASN A 1 91 ? 17.785 -13.563 -9.931 1.00 93.12 91 ASN A C 1
ATOM 696 O O . ASN A 1 91 ? 18.159 -12.415 -9.681 1.00 93.12 91 ASN A O 1
ATOM 700 N N . GLU A 1 92 ? 18.315 -14.610 -9.294 1.00 94.25 92 GLU A N 1
ATOM 701 C CA . GLU A 1 92 ? 19.381 -14.478 -8.289 1.00 94.25 92 GLU A CA 1
ATOM 702 C C . GLU A 1 92 ? 20.636 -13.739 -8.814 1.00 94.25 92 GLU A C 1
ATOM 704 O O . GLU A 1 92 ? 21.126 -12.860 -8.102 1.00 94.25 92 GLU A O 1
ATOM 709 N N . PRO A 1 93 ? 21.134 -13.996 -10.045 1.00 94.50 93 PRO A N 1
ATOM 710 C CA . PRO A 1 93 ? 22.203 -13.194 -10.643 1.00 94.50 93 PRO A CA 1
ATOM 711 C C . PRO A 1 93 ? 21.897 -11.690 -10.696 1.00 94.50 93 PRO A C 1
ATOM 713 O O . PRO A 1 93 ? 22.709 -10.893 -10.226 1.00 94.50 93 PRO A O 1
ATOM 716 N N . CYS A 1 94 ? 20.712 -11.296 -11.178 1.00 93.06 94 CYS A N 1
ATOM 717 C CA . CYS A 1 94 ? 20.306 -9.889 -11.244 1.00 93.06 94 CYS A CA 1
ATOM 718 C C . CYS A 1 94 ? 20.214 -9.239 -9.856 1.00 93.06 94 CYS A C 1
ATOM 720 O O . CYS A 1 94 ? 20.553 -8.069 -9.689 1.00 93.06 94 CYS A 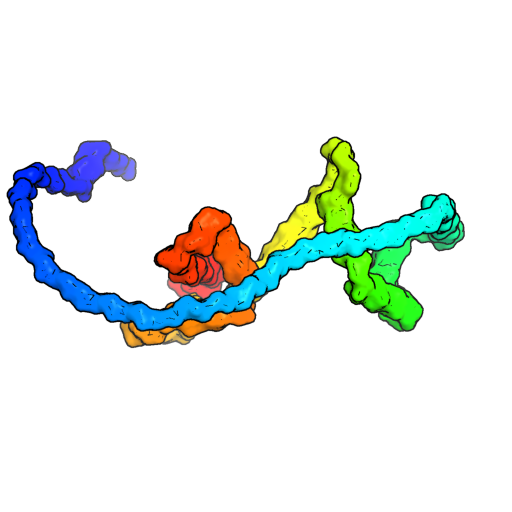O 1
ATOM 722 N N . ARG A 1 95 ? 19.797 -9.991 -8.829 1.00 93.56 95 ARG A N 1
ATOM 723 C CA . ARG A 1 95 ? 19.704 -9.476 -7.452 1.00 93.56 95 ARG A CA 1
ATOM 724 C C . ARG A 1 95 ? 21.063 -9.264 -6.781 1.00 93.56 95 ARG A C 1
ATOM 726 O O . ARG A 1 95 ? 21.155 -8.402 -5.902 1.00 93.56 95 ARG A O 1
ATOM 733 N N . ARG A 1 96 ? 22.087 -10.036 -7.164 1.00 94.50 96 ARG A N 1
ATOM 734 C CA . ARG A 1 96 ? 23.459 -9.932 -6.629 1.00 94.50 96 ARG A CA 1
ATOM 735 C C . ARG A 1 96 ? 24.302 -8.879 -7.335 1.00 94.50 96 ARG A C 1
ATOM 737 O O . ARG A 1 96 ? 25.228 -8.352 -6.720 1.00 94.50 96 ARG A O 1
ATOM 744 N N . ASP A 1 97 ? 23.983 -8.575 -8.588 1.00 97.25 97 ASP A N 1
ATOM 745 C CA . ASP A 1 97 ? 24.683 -7.554 -9.353 1.00 97.25 97 ASP A CA 1
ATOM 746 C C . ASP A 1 97 ? 24.548 -6.168 -8.694 1.00 97.25 97 ASP A C 1
ATOM 748 O O . ASP A 1 97 ? 23.454 -5.692 -8.365 1.00 97.25 97 ASP A O 1
ATOM 752 N N . SER A 1 98 ? 25.688 -5.519 -8.455 1.00 96.50 98 SER A N 1
ATOM 753 C CA . SER A 1 98 ? 25.742 -4.256 -7.719 1.00 96.50 98 SER A CA 1
ATOM 754 C C . SER A 1 98 ? 25.156 -3.091 -8.516 1.00 96.50 98 SER A C 1
ATOM 756 O O . SER A 1 98 ? 24.549 -2.199 -7.915 1.00 96.50 98 SER A O 1
ATOM 758 N N . MET A 1 99 ? 25.284 -3.114 -9.845 1.00 96.50 99 MET A N 1
ATOM 759 C CA . MET A 1 99 ? 24.772 -2.084 -10.743 1.00 96.50 99 MET A CA 1
ATOM 760 C C . MET A 1 99 ? 23.249 -2.167 -10.856 1.00 96.50 99 MET A C 1
ATOM 762 O O . MET A 1 99 ? 22.569 -1.146 -10.715 1.00 96.50 99 MET A O 1
ATOM 766 N N . ILE A 1 100 ? 22.695 -3.370 -11.032 1.00 95.38 100 ILE A N 1
ATOM 767 C CA . ILE A 1 100 ? 21.240 -3.586 -11.077 1.00 95.38 100 ILE A CA 1
ATOM 768 C C . ILE A 1 100 ? 20.615 -3.208 -9.736 1.00 95.38 100 ILE A C 1
ATOM 770 O O . ILE A 1 100 ? 19.651 -2.439 -9.687 1.00 95.38 100 ILE A O 1
ATOM 774 N N . ARG A 1 101 ? 21.213 -3.651 -8.624 1.00 95.12 101 ARG A N 1
ATOM 775 C CA . ARG A 1 101 ? 20.757 -3.271 -7.284 1.00 95.12 101 ARG A CA 1
ATOM 776 C C . ARG A 1 101 ? 20.792 -1.758 -7.072 1.00 95.12 101 ARG A C 1
ATOM 778 O O . ARG A 1 101 ? 19.834 -1.215 -6.530 1.00 95.12 101 ARG A O 1
ATOM 785 N N . GLY A 1 102 ? 21.866 -1.084 -7.487 1.00 95.94 102 GLY A N 1
ATOM 786 C CA . GLY A 1 102 ? 21.977 0.374 -7.403 1.00 95.94 102 GLY A CA 1
ATOM 787 C C . GLY A 1 102 ? 20.886 1.079 -8.210 1.00 95.94 102 GLY A C 1
ATOM 788 O O . GLY A 1 102 ? 20.199 1.956 -7.690 1.00 95.94 102 GLY A O 1
ATOM 789 N N . THR A 1 103 ? 20.658 0.629 -9.444 1.00 95.38 103 THR A N 1
ATOM 790 C CA . THR A 1 103 ? 19.607 1.150 -10.333 1.00 95.38 103 THR A CA 1
ATOM 791 C C . THR A 1 103 ? 18.223 0.993 -9.713 1.00 95.38 103 THR A C 1
ATOM 793 O O . THR A 1 103 ? 17.463 1.958 -9.647 1.00 95.38 103 THR A O 1
ATOM 796 N N . ARG A 1 104 ? 17.911 -0.191 -9.182 1.00 95.56 104 ARG A N 1
ATOM 797 C CA . ARG A 1 104 ? 16.655 -0.457 -8.479 1.00 95.56 104 ARG A CA 1
ATOM 798 C C . ARG A 1 104 ? 16.464 0.438 -7.266 1.00 95.56 104 ARG A C 1
ATOM 800 O O . ARG A 1 104 ? 15.399 1.026 -7.120 1.00 95.56 104 ARG A O 1
ATOM 807 N N . THR A 1 105 ? 17.465 0.534 -6.393 1.00 95.00 105 THR A N 1
ATOM 808 C CA . THR A 1 105 ? 17.381 1.382 -5.197 1.00 95.00 105 THR A CA 1
ATOM 809 C C . THR A 1 105 ? 17.130 2.836 -5.586 1.00 95.00 105 THR A C 1
ATOM 811 O O . THR A 1 105 ? 16.283 3.491 -4.984 1.00 95.00 105 THR A O 1
ATOM 814 N N . ASN A 1 106 ? 17.802 3.327 -6.628 1.00 94.62 106 ASN A N 1
ATOM 815 C CA . ASN A 1 106 ? 17.581 4.677 -7.140 1.00 94.62 106 ASN A CA 1
ATOM 816 C C . ASN A 1 106 ? 16.169 4.847 -7.712 1.00 94.62 106 ASN A C 1
ATOM 818 O O . ASN A 1 106 ? 15.524 5.857 -7.449 1.00 94.62 106 ASN A O 1
ATOM 822 N N . PHE A 1 107 ? 15.668 3.858 -8.454 1.00 94.38 107 PHE A N 1
ATOM 823 C CA . PHE A 1 107 ? 14.323 3.887 -9.022 1.00 94.38 107 PHE A CA 1
ATOM 824 C C . PHE A 1 107 ? 13.236 3.882 -7.938 1.00 94.38 107 PHE A C 1
ATOM 826 O O . PHE A 1 107 ? 12.373 4.760 -7.950 1.00 94.38 107 PHE A O 1
ATOM 833 N N . MET A 1 108 ? 13.313 2.964 -6.969 1.00 93.50 108 MET A N 1
ATOM 834 C CA . MET A 1 108 ? 12.327 2.821 -5.886 1.00 93.50 108 MET A CA 1
ATOM 835 C C . MET A 1 108 ? 12.265 4.046 -4.969 1.00 93.50 108 MET A C 1
ATOM 837 O O . MET A 1 108 ? 11.194 4.385 -4.476 1.00 93.50 108 MET A O 1
ATOM 841 N N . ASN A 1 109 ? 13.396 4.727 -4.763 1.00 94.00 109 ASN A N 1
ATOM 842 C CA . ASN A 1 109 ? 13.459 5.952 -3.964 1.00 94.00 109 ASN A CA 1
ATOM 843 C C . ASN A 1 109 ? 13.227 7.227 -4.792 1.00 94.00 109 ASN A C 1
ATOM 845 O O . ASN A 1 109 ? 13.259 8.331 -4.247 1.00 94.00 109 ASN A O 1
ATOM 849 N N . SER A 1 110 ? 13.021 7.111 -6.108 1.00 94.62 110 SER A N 1
ATOM 850 C CA . SER A 1 110 ? 12.813 8.279 -6.959 1.00 94.62 110 SER A CA 1
ATOM 851 C C . SER A 1 110 ? 11.410 8.870 -6.758 1.00 94.62 110 SER A C 1
ATOM 853 O O . SER A 1 110 ? 10.427 8.128 -6.678 1.00 94.62 110 SER A O 1
ATOM 855 N N . PRO A 1 111 ? 11.257 10.208 -6.791 1.00 92.69 111 PRO A N 1
ATOM 856 C CA . PRO A 1 111 ? 9.938 10.848 -6.759 1.00 92.69 111 PRO A CA 1
ATOM 857 C C . PRO A 1 111 ? 9.098 10.542 -8.012 1.00 92.69 111 PRO A C 1
ATOM 859 O O . PRO A 1 111 ? 7.895 10.800 -8.043 1.00 92.69 111 PRO A O 1
ATOM 862 N N . SER A 1 112 ? 9.723 9.995 -9.058 1.00 90.69 112 SER A N 1
ATOM 863 C CA . SER A 1 112 ? 9.059 9.585 -10.292 1.00 90.69 112 SER A CA 1
ATOM 864 C C . SER A 1 112 ? 8.295 8.273 -10.141 1.00 90.69 112 SER A C 1
ATOM 866 O O . SER A 1 112 ? 7.281 8.101 -10.812 1.00 90.69 112 SER A O 1
ATOM 868 N N . PHE A 1 113 ? 8.727 7.358 -9.268 1.00 92.12 113 PHE A N 1
ATOM 869 C CA . PHE A 1 113 ? 8.088 6.048 -9.135 1.00 92.12 113 PHE A CA 1
ATOM 870 C C . PHE A 1 113 ? 6.617 6.140 -8.682 1.00 92.12 113 PHE A C 1
ATOM 872 O O . PHE A 1 113 ? 5.759 5.610 -9.393 1.00 92.12 113 PHE A O 1
ATOM 879 N N . PRO A 1 114 ? 6.259 6.906 -7.628 1.00 92.50 114 PRO A N 1
ATOM 880 C CA . PRO A 1 114 ? 4.854 7.135 -7.286 1.00 92.50 114 PRO A CA 1
ATOM 881 C C . PRO A 1 114 ? 4.045 7.774 -8.425 1.00 92.50 114 PRO A C 1
ATOM 883 O O . PRO A 1 114 ? 2.892 7.409 -8.644 1.00 92.50 114 PRO A O 1
ATOM 886 N N . LYS A 1 115 ? 4.649 8.691 -9.200 1.00 91.44 115 LYS A N 1
ATOM 887 C CA . LYS A 1 115 ? 3.994 9.316 -10.364 1.00 91.44 115 LYS A CA 1
ATOM 888 C C . LYS A 1 115 ? 3.719 8.302 -11.476 1.00 91.44 115 LYS A C 1
ATOM 890 O O . LYS A 1 115 ? 2.671 8.372 -12.111 1.00 91.44 115 LYS A O 1
ATOM 895 N N . ILE A 1 116 ? 4.635 7.361 -11.708 1.00 91.62 116 ILE A N 1
ATOM 896 C CA . ILE A 1 116 ? 4.440 6.265 -12.665 1.00 91.62 116 ILE A CA 1
ATOM 897 C C . ILE A 1 116 ? 3.265 5.394 -12.218 1.00 91.62 116 ILE A C 1
ATOM 899 O O . ILE A 1 116 ? 2.364 5.161 -13.017 1.00 91.62 116 ILE A O 1
ATOM 903 N N . LEU A 1 117 ? 3.219 4.982 -10.946 1.00 91.69 117 LEU A N 1
ATOM 904 C CA . LEU A 1 117 ? 2.105 4.191 -10.409 1.00 91.69 117 LEU A CA 1
ATOM 905 C C . LEU A 1 117 ? 0.762 4.928 -10.530 1.00 91.69 117 LEU A C 1
ATOM 907 O O . LEU A 1 117 ? -0.225 4.333 -10.958 1.00 91.69 117 LEU A O 1
ATOM 911 N N . ALA A 1 118 ? 0.732 6.232 -10.240 1.00 89.62 118 ALA A N 1
ATOM 912 C CA . ALA A 1 118 ? -0.464 7.056 -10.407 1.00 89.62 118 ALA A CA 1
ATOM 913 C C . ALA A 1 118 ? -0.921 7.138 -11.876 1.00 89.62 118 ALA A C 1
ATOM 915 O O . ALA A 1 118 ? -2.108 7.010 -12.156 1.00 89.62 118 ALA A O 1
ATOM 916 N N . ARG A 1 119 ? 0.013 7.283 -12.827 1.00 89.00 119 ARG A N 1
ATOM 917 C CA . ARG A 1 119 ? -0.286 7.284 -14.273 1.00 89.00 119 ARG A CA 1
ATOM 918 C C . ARG A 1 119 ? -0.723 5.908 -14.789 1.00 89.00 119 ARG A C 1
ATOM 920 O O . ARG A 1 119 ? -1.461 5.843 -15.766 1.00 89.00 119 ARG A O 1
ATOM 927 N N . LEU A 1 120 ? -0.275 4.815 -14.168 1.00 88.25 120 LEU A N 1
ATOM 928 C CA . LEU A 1 120 ? -0.762 3.466 -14.480 1.00 88.25 120 LEU A CA 1
ATOM 929 C C . LEU A 1 120 ? -2.190 3.249 -13.964 1.00 88.25 120 LEU A C 1
ATOM 931 O O . LEU A 1 120 ? -2.987 2.600 -14.644 1.00 88.25 120 LEU A O 1
ATOM 935 N N . TRP A 1 121 ? -2.507 3.811 -12.794 1.00 88.00 121 TRP A N 1
ATOM 936 C CA . TRP A 1 121 ? -3.845 3.795 -12.201 1.00 88.00 121 TRP A CA 1
ATOM 937 C C . TRP A 1 121 ? -4.851 4.628 -13.009 1.00 88.00 121 TRP A C 1
ATOM 939 O O . TRP A 1 121 ? -5.928 4.142 -13.359 1.00 88.00 121 TRP A O 1
ATOM 949 N N . ASP A 1 122 ? -4.484 5.867 -13.345 1.00 85.69 122 ASP A N 1
ATOM 950 C CA . ASP A 1 122 ? -5.314 6.793 -14.115 1.00 85.69 122 ASP A CA 1
ATOM 951 C C . ASP A 1 122 ? -4.510 7.414 -15.273 1.00 85.69 122 ASP A C 1
ATOM 953 O O . ASP A 1 122 ? -3.856 8.451 -15.115 1.00 85.69 122 ASP A O 1
ATOM 957 N N . PRO A 1 123 ? -4.489 6.759 -16.450 1.00 83.56 123 PRO A N 1
ATOM 958 C CA . PRO A 1 123 ? -3.699 7.227 -17.579 1.00 83.56 123 PRO A CA 1
ATOM 959 C C . PRO A 1 123 ? -4.239 8.553 -18.146 1.00 83.56 123 PRO A C 1
ATOM 961 O O . PRO A 1 123 ? -5.453 8.744 -18.223 1.00 83.56 123 PRO A O 1
ATOM 964 N N . PRO A 1 124 ? -3.364 9.457 -18.639 1.00 76.44 124 PRO A N 1
ATOM 965 C CA . PRO A 1 124 ? -3.710 10.838 -19.009 1.00 76.44 124 PRO A CA 1
ATOM 966 C C . PRO A 1 124 ? -4.595 11.006 -20.264 1.00 76.44 124 PRO A C 1
ATOM 968 O O . PRO A 1 124 ? -4.684 12.099 -20.820 1.00 76.44 124 PRO A O 1
ATOM 971 N N . ARG A 1 125 ? -5.269 9.956 -20.745 1.00 70.38 125 ARG A N 1
ATOM 972 C CA . ARG A 1 125 ? -6.264 10.024 -21.826 1.00 70.38 125 ARG A CA 1
ATOM 973 C C . ARG A 1 125 ? -7.377 9.019 -21.566 1.00 70.38 125 ARG A C 1
ATOM 975 O O . ARG A 1 125 ? -7.114 7.910 -21.108 1.00 70.38 125 ARG A O 1
ATOM 982 N N . GLN A 1 126 ? -8.607 9.386 -21.927 1.00 60.34 126 GLN A N 1
ATOM 983 C CA . GLN A 1 126 ? -9.763 8.488 -21.926 1.00 60.34 126 GLN A CA 1
ATOM 984 C C . GLN A 1 126 ? -9.601 7.410 -23.012 1.00 60.34 126 GLN A C 1
ATOM 986 O O . GLN A 1 126 ? -10.239 7.456 -24.060 1.00 60.34 126 GLN A O 1
ATOM 991 N N . GLN A 1 127 ? -8.715 6.438 -22.797 1.00 59.31 127 GLN A N 1
ATOM 992 C CA . GLN A 1 127 ? -8.827 5.171 -23.505 1.00 59.31 127 GLN A CA 1
ATOM 993 C C . GLN A 1 127 ? -10.105 4.492 -23.002 1.00 59.31 127 GLN A C 1
ATOM 995 O O . GLN A 1 127 ? -10.315 4.398 -21.790 1.00 59.31 127 GLN A O 1
ATOM 1000 N N . LYS A 1 128 ? -10.988 4.099 -23.933 1.00 64.50 128 LYS A N 1
ATOM 1001 C CA . LYS A 1 128 ? -12.231 3.372 -23.616 1.00 64.50 128 LYS A CA 1
ATOM 1002 C C . LYS A 1 128 ? -11.932 2.116 -22.800 1.00 64.50 128 LYS A C 1
ATOM 1004 O O . LYS A 1 128 ? -12.632 1.845 -21.832 1.00 64.50 128 LYS A O 1
ATOM 1009 N N . ASP A 1 129 ? -10.831 1.453 -23.138 1.00 66.50 129 ASP A N 1
ATOM 1010 C CA . ASP A 1 129 ? -10.305 0.313 -22.406 1.00 66.50 129 ASP A CA 1
ATOM 1011 C C . ASP A 1 129 ? -9.102 0.771 -21.583 1.00 66.50 129 ASP A C 1
ATOM 1013 O O . ASP A 1 129 ? -8.111 1.260 -22.125 1.00 66.50 129 ASP A O 1
ATOM 1017 N N . ARG A 1 130 ? -9.199 0.638 -20.257 1.00 71.81 130 ARG A N 1
ATOM 1018 C CA . ARG A 1 130 ? -8.116 0.939 -19.310 1.00 71.81 130 ARG A CA 1
ATOM 1019 C C . ARG A 1 130 ? -7.522 -0.376 -18.793 1.00 71.81 130 ARG A C 1
ATOM 1021 O O . ARG A 1 130 ? -7.783 -0.740 -17.647 1.00 71.81 130 ARG A O 1
ATOM 1028 N N . PRO A 1 131 ? -6.744 -1.118 -19.603 1.00 76.25 131 PRO A N 1
ATOM 1029 C CA . PRO A 1 131 ? -6.256 -2.442 -19.218 1.00 76.25 131 PRO A CA 1
ATOM 1030 C C . PRO A 1 131 ? -5.383 -2.392 -17.958 1.00 76.25 131 PRO A C 1
ATOM 1032 O O . PRO A 1 131 ? -5.477 -3.273 -17.108 1.00 76.25 131 PRO A O 1
ATOM 1035 N N . SER A 1 132 ? -4.594 -1.326 -17.785 1.00 82.19 132 SER A N 1
ATOM 1036 C CA . SER A 1 132 ? -3.780 -1.127 -16.582 1.00 82.19 132 SER A CA 1
ATOM 1037 C C . SER A 1 132 ? -4.624 -0.926 -15.324 1.00 82.19 132 SER A C 1
ATOM 1039 O O . SER A 1 132 ? -4.225 -1.379 -14.257 1.00 82.19 132 SER A O 1
ATOM 1041 N N . ARG A 1 133 ? -5.803 -0.301 -15.435 1.00 84.81 133 ARG A N 1
ATOM 1042 C CA . ARG A 1 133 ? -6.668 -0.021 -14.286 1.00 84.81 133 ARG A CA 1
ATOM 1043 C C . ARG A 1 133 ? -7.195 -1.304 -13.657 1.00 84.81 133 ARG A C 1
ATOM 1045 O O . ARG A 1 133 ? -7.077 -1.451 -12.451 1.00 84.81 133 ARG A O 1
ATOM 1052 N N . LEU A 1 134 ? -7.692 -2.245 -14.461 1.00 87.19 134 LEU A N 1
ATOM 1053 C CA . LEU A 1 134 ? -8.187 -3.528 -13.951 1.00 87.19 134 LEU A CA 1
ATOM 1054 C C . LEU A 1 134 ? -7.078 -4.323 -13.243 1.00 87.19 134 LEU A C 1
ATOM 1056 O O . LEU A 1 134 ? -7.288 -4.876 -12.167 1.00 87.19 134 LEU A O 1
ATOM 1060 N N . VAL A 1 135 ? -5.878 -4.357 -13.833 1.00 89.94 135 VAL A N 1
ATOM 1061 C CA . VAL A 1 135 ? -4.718 -5.033 -13.230 1.00 89.94 135 VAL A CA 1
ATOM 1062 C C . VAL A 1 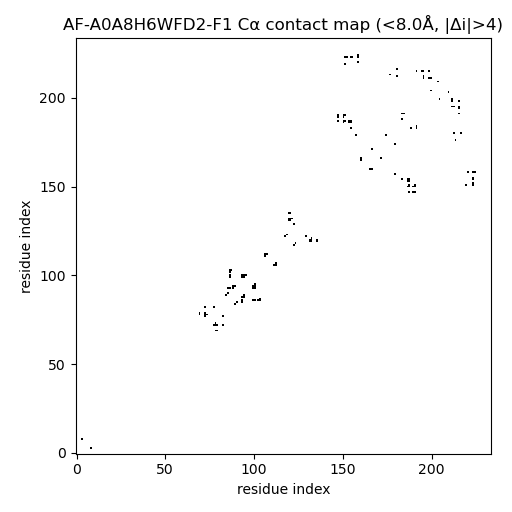135 ? -4.341 -4.379 -11.901 1.00 89.94 135 VAL A C 1
ATOM 1064 O O . VAL A 1 135 ? -4.116 -5.077 -10.914 1.00 89.94 135 VAL A O 1
ATOM 1067 N N . MET A 1 136 ? -4.312 -3.046 -11.857 1.00 90.94 136 MET A N 1
ATOM 1068 C CA . MET A 1 136 ? -3.987 -2.307 -10.642 1.00 90.94 136 MET A CA 1
ATOM 1069 C C . MET A 1 136 ? -5.074 -2.434 -9.569 1.00 90.94 136 MET A C 1
ATOM 1071 O O . MET A 1 136 ? -4.734 -2.553 -8.399 1.00 90.94 136 MET A O 1
ATOM 1075 N N . GLU A 1 137 ? -6.358 -2.439 -9.934 1.00 91.12 137 GLU A N 1
ATOM 1076 C CA . GLU A 1 137 ? -7.477 -2.649 -9.004 1.00 91.12 137 GLU A CA 1
ATOM 1077 C C . GLU A 1 137 ? -7.373 -4.020 -8.334 1.00 91.12 137 GLU A C 1
ATOM 1079 O O . GLU A 1 137 ? -7.400 -4.095 -7.108 1.00 91.12 137 GLU A O 1
ATOM 1084 N N . ASN A 1 138 ? -7.139 -5.082 -9.110 1.00 92.06 138 ASN A N 1
ATOM 1085 C CA . ASN A 1 138 ? -6.937 -6.428 -8.569 1.00 92.06 138 ASN A CA 1
ATOM 1086 C C . ASN A 1 138 ? -5.704 -6.503 -7.656 1.00 92.06 138 ASN A C 1
ATOM 1088 O O . ASN A 1 138 ? -5.770 -7.074 -6.567 1.00 92.06 138 ASN A O 1
ATOM 1092 N N . PHE A 1 139 ? -4.586 -5.899 -8.075 1.00 92.38 139 PHE A N 1
ATOM 1093 C CA . PHE A 1 139 ? -3.367 -5.848 -7.269 1.00 92.38 139 PHE A CA 1
ATOM 1094 C C . PHE A 1 139 ? -3.591 -5.114 -5.942 1.00 92.38 139 PHE A C 1
ATOM 1096 O O . PHE A 1 139 ? -3.237 -5.633 -4.885 1.00 92.38 139 PHE A O 1
ATOM 1103 N N . VAL A 1 140 ? -4.202 -3.925 -5.983 1.00 92.88 140 VAL A N 1
ATOM 1104 C CA . VAL A 1 140 ? -4.506 -3.134 -4.784 1.00 92.88 140 VAL A CA 1
ATOM 1105 C C . VAL A 1 140 ? -5.482 -3.887 -3.895 1.00 92.88 140 VAL A C 1
ATOM 1107 O O . VAL A 1 140 ? -5.256 -3.952 -2.694 1.00 92.88 140 VAL A O 1
ATOM 1110 N N . GLN A 1 141 ? -6.525 -4.500 -4.454 1.00 92.75 141 GLN A N 1
ATOM 1111 C CA . GLN A 1 141 ? -7.484 -5.282 -3.682 1.00 92.75 141 GLN A CA 1
ATOM 1112 C C . GLN A 1 141 ? -6.793 -6.417 -2.921 1.00 92.75 141 GLN A C 1
ATOM 1114 O O . GLN A 1 141 ? -7.052 -6.586 -1.730 1.00 92.75 141 GLN A O 1
ATOM 1119 N N . GLN A 1 142 ? -5.896 -7.161 -3.570 1.00 93.19 142 GLN A N 1
ATOM 1120 C CA . GLN A 1 142 ? -5.152 -8.242 -2.928 1.00 93.19 142 GLN A CA 1
ATOM 1121 C C . GLN A 1 142 ? -4.188 -7.709 -1.862 1.00 93.19 142 GLN A C 1
ATOM 1123 O O . GLN A 1 142 ? -4.290 -8.088 -0.697 1.00 93.19 142 GLN A O 1
ATOM 1128 N N . ALA A 1 143 ? -3.305 -6.778 -2.233 1.00 93.62 143 ALA A N 1
ATOM 1129 C CA . ALA A 1 143 ? -2.293 -6.233 -1.330 1.00 93.62 143 ALA A CA 1
ATOM 1130 C C . ALA A 1 143 ? -2.917 -5.527 -0.116 1.00 93.62 143 ALA A C 1
ATOM 1132 O O . ALA A 1 143 ? -2.437 -5.665 1.010 1.00 93.62 143 ALA A O 1
ATOM 1133 N N . TRP A 1 144 ? -4.009 -4.790 -0.331 1.00 94.06 144 TRP A N 1
ATOM 1134 C CA . TRP A 1 144 ? -4.741 -4.119 0.736 1.00 94.06 144 TRP A CA 1
ATOM 1135 C C . TRP A 1 144 ? -5.443 -5.120 1.645 1.00 94.06 144 TRP A C 1
ATOM 1137 O O . TRP A 1 144 ? -5.354 -4.996 2.862 1.00 94.06 144 TRP A O 1
ATOM 1147 N N . SER A 1 145 ? -6.088 -6.145 1.081 1.00 92.94 145 SER A N 1
ATOM 1148 C CA . SER A 1 145 ? -6.728 -7.196 1.880 1.00 92.94 145 SER A CA 1
ATOM 1149 C C . SER A 1 145 ? -5.717 -7.921 2.766 1.00 92.94 145 SER A C 1
ATOM 1151 O O . SER A 1 145 ? -5.980 -8.093 3.954 1.00 92.94 145 SER A O 1
ATOM 1153 N N . ASP A 1 146 ? -4.548 -8.276 2.228 1.00 93.50 146 ASP A N 1
ATOM 1154 C CA . ASP A 1 146 ? -3.477 -8.933 2.984 1.00 93.50 146 ASP A CA 1
ATOM 1155 C C . ASP A 1 146 ? -2.964 -8.044 4.127 1.00 93.50 146 ASP A C 1
ATOM 1157 O O . ASP A 1 146 ? -2.818 -8.511 5.262 1.00 93.50 146 ASP A O 1
ATOM 1161 N N . LEU A 1 147 ? -2.775 -6.745 3.864 1.00 95.25 147 LEU A N 1
ATOM 1162 C CA . LEU A 1 147 ? -2.384 -5.764 4.879 1.00 95.25 147 LEU A CA 1
ATOM 1163 C C . LEU A 1 147 ? -3.430 -5.656 5.999 1.00 95.25 147 LEU A C 1
ATOM 1165 O O . LEU A 1 147 ? -3.087 -5.749 7.178 1.00 95.25 147 LEU A O 1
ATOM 1169 N N . LEU A 1 148 ? -4.711 -5.506 5.650 1.00 93.81 148 LEU A N 1
ATOM 1170 C CA . LEU A 1 148 ? -5.798 -5.419 6.631 1.00 93.81 148 LEU A CA 1
ATOM 1171 C C . LEU A 1 148 ? -5.938 -6.714 7.441 1.00 93.81 148 LEU A C 1
ATOM 1173 O O . LEU A 1 148 ? -6.191 -6.679 8.645 1.00 93.81 148 LEU A O 1
ATOM 1177 N N . VAL A 1 149 ? -5.747 -7.867 6.798 1.00 92.81 149 VAL A N 1
ATOM 1178 C CA . VAL A 1 149 ? -5.750 -9.181 7.446 1.00 92.81 149 VAL A CA 1
ATOM 1179 C C . VAL A 1 149 ? -4.605 -9.306 8.448 1.00 92.81 149 VAL A C 1
ATOM 1181 O O . VAL A 1 149 ? -4.832 -9.835 9.543 1.00 92.81 149 VAL A O 1
ATOM 1184 N N . GLN A 1 150 ? -3.410 -8.831 8.091 1.00 92.88 150 GLN A N 1
ATOM 1185 C CA . GLN A 1 150 ? -2.238 -8.805 8.962 1.00 92.88 150 GLN A CA 1
ATOM 1186 C C . GLN A 1 150 ? -2.463 -7.895 10.173 1.00 92.88 150 GLN A C 1
ATOM 1188 O O . GLN A 1 150 ? -2.223 -8.324 11.303 1.00 92.88 150 GLN A O 1
ATOM 1193 N N . GLU A 1 151 ? -2.971 -6.681 9.960 1.00 94.81 151 GLU A N 1
ATOM 1194 C CA . GLU A 1 151 ? -3.294 -5.751 11.045 1.00 94.81 151 GLU A CA 1
ATOM 1195 C C . GLU A 1 151 ? -4.361 -6.334 11.981 1.00 94.81 151 GLU A C 1
ATOM 1197 O O . GLU A 1 151 ? -4.170 -6.375 13.196 1.00 94.81 151 GLU A O 1
ATOM 1202 N N . LEU A 1 152 ? -5.443 -6.892 11.429 1.00 92.12 152 LEU A N 1
ATOM 1203 C CA . LEU A 1 152 ? -6.498 -7.534 12.213 1.00 92.12 152 LEU A CA 1
ATOM 1204 C C . LEU A 1 152 ? -5.972 -8.735 13.021 1.00 92.12 152 LEU A C 1
ATOM 1206 O O . LEU A 1 152 ? -6.365 -8.926 14.170 1.00 92.12 152 LEU A O 1
ATOM 1210 N N . ASN A 1 153 ? -5.043 -9.522 12.467 1.00 90.56 153 ASN A N 1
ATOM 1211 C CA . ASN A 1 153 ? -4.367 -10.593 13.209 1.00 90.56 153 ASN A CA 1
ATOM 1212 C C . ASN A 1 153 ? -3.511 -10.041 14.362 1.00 90.56 153 ASN A C 1
ATOM 1214 O O . ASN A 1 153 ? -3.481 -10.634 15.440 1.00 90.56 153 ASN A O 1
ATOM 1218 N N . GLY A 1 154 ? -2.844 -8.902 14.157 1.00 89.56 154 GLY A N 1
ATOM 1219 C CA . GLY A 1 154 ? -2.076 -8.206 15.194 1.00 89.56 154 GLY A CA 1
ATOM 1220 C C . GLY A 1 154 ? -2.938 -7.684 16.349 1.00 89.56 154 GLY A C 1
ATOM 1221 O O . GLY A 1 154 ? -2.453 -7.575 17.478 1.00 89.56 154 GLY A O 1
ATOM 1222 N N . LEU A 1 155 ? -4.223 -7.419 16.092 1.00 90.75 155 LEU A N 1
ATOM 1223 C CA . LEU A 1 155 ? -5.197 -7.011 17.107 1.00 90.75 155 LEU A CA 1
ATOM 1224 C C . LEU A 1 155 ? -5.801 -8.173 17.900 1.00 90.75 155 LEU A C 1
ATOM 1226 O O . LEU A 1 155 ? -6.380 -7.943 18.962 1.00 90.75 155 LEU A O 1
ATOM 1230 N N . ALA A 1 156 ? -5.657 -9.415 17.430 1.00 86.31 156 ALA A N 1
ATOM 1231 C CA . ALA A 1 156 ? -6.275 -10.580 18.058 1.00 86.31 156 ALA A CA 1
ATOM 1232 C C . ALA A 1 156 ? -6.047 -10.679 19.582 1.00 86.31 156 ALA A C 1
ATOM 1234 O O . ALA A 1 156 ? -7.006 -11.023 20.275 1.00 86.31 156 ALA A O 1
ATOM 1235 N N . PRO A 1 157 ? -4.863 -10.356 20.148 1.00 85.25 157 PRO A N 1
ATOM 1236 C CA . PRO A 1 157 ? -4.643 -10.406 21.595 1.00 85.25 157 PRO A CA 1
ATOM 1237 C C . PRO A 1 157 ? -5.544 -9.474 22.416 1.00 85.25 157 PRO A C 1
ATOM 1239 O O . PRO A 1 157 ? -5.818 -9.788 23.567 1.00 85.25 157 PRO A O 1
ATOM 1242 N N . PHE A 1 158 ? -6.015 -8.360 21.847 1.00 83.81 158 PHE A N 1
ATOM 1243 C CA . PHE A 1 158 ? -6.858 -7.389 22.556 1.00 83.81 158 PHE A CA 1
ATOM 1244 C C . PHE A 1 158 ? -8.325 -7.809 22.631 1.00 83.81 158 PHE A C 1
ATOM 1246 O O . PHE A 1 158 ? -9.020 -7.479 23.584 1.00 83.81 158 PHE A O 1
ATOM 1253 N N . PHE A 1 159 ? -8.788 -8.559 21.632 1.00 82.00 159 PHE A N 1
ATOM 1254 C CA . PHE A 1 159 ? -10.175 -9.024 21.524 1.00 82.00 159 PHE A CA 1
ATOM 1255 C C . PHE A 1 159 ? -10.341 -10.485 21.957 1.00 82.00 159 PHE A C 1
ATOM 1257 O O . PHE A 1 159 ? -11.340 -11.133 21.657 1.00 82.00 159 PHE A O 1
ATOM 1264 N N . SER A 1 160 ? -9.333 -11.027 22.636 1.00 76.50 160 SER A N 1
ATOM 1265 C CA . SER A 1 160 ? -9.255 -12.424 23.030 1.00 76.50 160 SER A CA 1
ATOM 1266 C C . SER A 1 160 ? -9.224 -12.565 24.542 1.00 76.50 160 SER A C 1
ATOM 1268 O O . SER A 1 160 ? -8.299 -12.074 25.182 1.00 76.50 160 SER A O 1
ATOM 1270 N N . SER A 1 161 ? -10.129 -13.366 25.102 1.00 71.31 161 SER A N 1
ATOM 1271 C CA . SER A 1 161 ? -9.945 -13.874 26.463 1.00 71.31 161 SER A CA 1
ATOM 1272 C C . SER A 1 161 ? -8.739 -14.817 26.510 1.00 71.31 161 SER A C 1
ATOM 1274 O O . SER A 1 161 ? -8.483 -15.592 25.567 1.00 71.31 161 SER A O 1
ATOM 1276 N N . LYS A 1 162 ? -7.985 -14.764 27.613 1.00 67.44 162 LYS A N 1
ATOM 1277 C CA . LYS A 1 162 ? -6.973 -15.780 27.910 1.00 67.44 162 LYS A CA 1
ATOM 1278 C C . LYS A 1 162 ? -7.668 -17.135 28.032 1.00 67.44 162 LYS A C 1
ATOM 1280 O O . LYS A 1 162 ? -8.796 -17.244 28.503 1.00 67.44 162 LYS A O 1
ATOM 1285 N N . LYS A 1 163 ? -7.016 -18.179 27.524 1.00 65.00 163 LYS A N 1
ATOM 1286 C CA . LYS A 1 163 ? -7.596 -19.524 27.457 1.00 65.00 163 LYS A CA 1
ATOM 1287 C C . LYS A 1 163 ? -7.880 -20.027 28.881 1.00 65.00 163 LYS A C 1
ATOM 1289 O O . LYS A 1 163 ? -6.942 -20.131 29.662 1.00 65.00 163 LYS A O 1
ATOM 1294 N N . GLY A 1 164 ? -9.139 -20.350 29.183 1.00 62.81 164 GLY A N 1
ATOM 1295 C CA . GLY A 1 164 ? -9.554 -20.896 30.483 1.00 62.81 164 GLY A CA 1
ATOM 1296 C C . GLY A 1 164 ? -9.884 -19.863 31.568 1.00 62.81 164 GLY A C 1
ATOM 1297 O O . GLY A 1 164 ? -10.158 -20.266 32.692 1.00 62.81 164 GLY A O 1
ATOM 1298 N N . GLU A 1 165 ? -9.874 -18.564 31.257 1.00 64.81 165 GLU A N 1
ATOM 1299 C CA . GLU A 1 165 ? -10.429 -17.535 32.144 1.00 64.81 165 GLU A CA 1
ATOM 1300 C C . GLU A 1 165 ? -11.858 -17.200 31.707 1.00 64.81 165 GLU A C 1
ATOM 1302 O O . GLU A 1 165 ? -12.076 -16.743 30.580 1.00 64.81 165 GLU A O 1
ATOM 1307 N N . ASP A 1 166 ? -12.823 -17.404 32.605 1.00 64.50 166 ASP A N 1
ATOM 1308 C CA . ASP A 1 166 ? -14.160 -16.840 32.438 1.00 64.50 166 ASP A CA 1
ATOM 1309 C C . ASP A 1 166 ? -14.079 -15.313 32.472 1.00 64.50 166 ASP A C 1
ATOM 1311 O O . ASP A 1 166 ? -13.338 -14.711 33.258 1.00 64.50 166 ASP A O 1
ATOM 1315 N N . VAL A 1 167 ? -14.850 -14.672 31.594 1.00 68.62 167 VAL A N 1
ATOM 1316 C CA . VAL A 1 167 ? -14.922 -13.214 31.508 1.00 68.62 167 VAL A CA 1
ATOM 1317 C C . VAL A 1 167 ? -15.527 -12.683 32.807 1.00 68.62 167 VAL A C 1
ATOM 1319 O O . VAL A 1 167 ? -16.734 -12.741 33.026 1.00 68.62 167 VAL A O 1
ATOM 1322 N N . THR A 1 168 ? -14.679 -12.173 33.698 1.00 71.88 168 THR A N 1
ATOM 1323 C CA . THR A 1 168 ? -15.143 -11.599 34.964 1.00 71.88 168 THR A CA 1
ATOM 1324 C C . THR A 1 168 ? -15.797 -10.237 34.736 1.00 71.88 168 THR A C 1
ATOM 1326 O O . THR A 1 168 ? -15.352 -9.449 33.900 1.00 71.88 168 THR A O 1
ATOM 1329 N N . VAL A 1 169 ? -16.817 -9.911 35.538 1.00 73.56 169 VAL A N 1
ATOM 1330 C CA . VAL A 1 169 ? -17.468 -8.585 35.527 1.00 73.56 169 VAL A CA 1
ATOM 1331 C C . VAL A 1 169 ? -16.433 -7.470 35.687 1.00 73.56 169 VAL A C 1
ATOM 1333 O O . VAL A 1 169 ? -16.484 -6.474 34.975 1.00 73.56 169 VAL A O 1
ATOM 1336 N N . LYS A 1 170 ? -15.426 -7.686 36.547 1.00 72.94 170 LYS A N 1
ATOM 1337 C CA . LYS A 1 170 ? -14.327 -6.743 36.766 1.00 72.94 170 LYS A CA 1
ATOM 1338 C C . LYS A 1 170 ? -13.546 -6.457 35.481 1.00 72.94 170 LYS A C 1
ATOM 1340 O O . LYS A 1 170 ? -13.272 -5.291 35.217 1.00 72.94 170 LYS A O 1
ATOM 1345 N N . ALA A 1 171 ? -13.238 -7.486 34.685 1.00 69.00 171 ALA A N 1
ATOM 1346 C CA . ALA A 1 171 ? -12.529 -7.343 33.413 1.00 69.00 171 ALA A CA 1
ATOM 1347 C C . ALA A 1 171 ? -13.344 -6.556 32.371 1.00 69.00 171 ALA A C 1
ATOM 1349 O O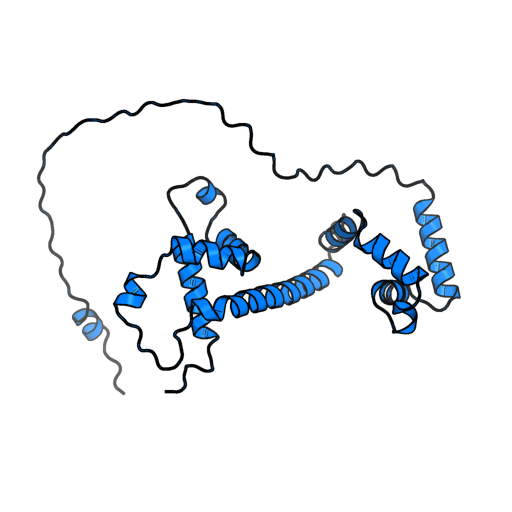 . ALA A 1 171 ? -12.780 -5.732 31.651 1.00 69.00 171 ALA A O 1
ATOM 1350 N N . LEU A 1 172 ? -14.668 -6.755 32.331 1.00 70.31 172 LEU A N 1
ATOM 1351 C CA . LEU A 1 172 ? -15.569 -5.988 31.462 1.00 70.31 172 LEU A CA 1
ATOM 1352 C C . LEU A 1 172 ? -15.672 -4.522 31.898 1.00 70.31 172 LEU A C 1
ATOM 1354 O O . LEU A 1 172 ? -15.589 -3.627 31.063 1.00 70.31 172 LEU A O 1
ATOM 1358 N N . THR A 1 173 ? -15.799 -4.262 33.202 1.00 77.38 173 THR A N 1
ATOM 1359 C CA . THR A 1 173 ? -15.888 -2.893 33.737 1.00 77.38 173 THR A CA 1
ATOM 1360 C C . THR A 1 173 ? -14.556 -2.141 33.725 1.00 77.38 173 THR A C 1
ATOM 1362 O O . THR A 1 173 ? -14.556 -0.916 33.743 1.00 77.38 173 THR A O 1
ATOM 1365 N N . SER A 1 174 ? -13.415 -2.842 33.683 1.00 75.69 174 SER A N 1
ATOM 1366 C CA . SER A 1 174 ? -12.085 -2.218 33.620 1.00 75.69 174 SER A CA 1
ATOM 1367 C C . SER A 1 174 ? -11.653 -1.816 32.210 1.00 75.69 174 SER A C 1
ATOM 1369 O O . SER A 1 174 ? -10.576 -1.249 32.043 1.00 75.69 174 SER A O 1
ATOM 1371 N N . LEU A 1 175 ? -12.441 -2.148 31.185 1.00 77.44 175 LEU A N 1
ATOM 1372 C CA . LEU A 1 175 ? -12.054 -1.928 29.799 1.00 77.44 175 LEU A CA 1
ATOM 1373 C C . LEU A 1 175 ? -12.172 -0.438 29.449 1.00 77.44 175 LEU A C 1
ATOM 1375 O O . LEU A 1 175 ? -13.261 0.106 29.275 1.00 77.44 175 LEU A O 1
ATOM 1379 N N . ASN A 1 176 ? -11.025 0.231 29.342 1.00 85.31 176 ASN A N 1
ATOM 1380 C CA . ASN A 1 176 ? -10.956 1.630 28.947 1.00 85.31 176 ASN A CA 1
ATOM 1381 C C . ASN A 1 176 ? -10.973 1.746 27.415 1.00 85.31 176 ASN A C 1
ATOM 1383 O O . ASN A 1 176 ? -9.982 1.469 26.738 1.00 85.31 176 ASN A O 1
ATOM 1387 N N . PHE A 1 177 ? -12.107 2.179 26.860 1.00 85.19 177 PHE A N 1
ATOM 1388 C CA . PHE A 1 177 ? -12.272 2.351 25.414 1.00 85.19 177 PHE A CA 1
ATOM 1389 C C . PHE A 1 177 ? -11.286 3.351 24.803 1.00 85.19 177 PHE A C 1
ATOM 1391 O O . PHE A 1 177 ? -10.889 3.173 23.653 1.00 85.19 177 PHE A O 1
ATOM 1398 N N . THR A 1 178 ? -10.873 4.382 25.540 1.00 87.88 178 THR A N 1
ATOM 1399 C CA . THR A 1 178 ? -9.902 5.374 25.057 1.00 87.88 178 THR A CA 1
ATOM 1400 C C . THR A 1 178 ? -8.525 4.740 24.891 1.00 87.88 178 THR A C 1
ATOM 1402 O O . THR A 1 178 ? -7.883 4.913 23.857 1.00 87.88 178 THR A O 1
ATOM 1405 N N . GLU A 1 179 ? -8.104 3.939 25.869 1.00 89.19 179 GLU A N 1
ATOM 1406 C CA . GLU A 1 179 ? -6.831 3.217 25.818 1.00 89.19 179 GLU A CA 1
ATOM 1407 C C . GLU A 1 179 ? -6.836 2.152 24.714 1.00 89.19 179 GLU A C 1
ATOM 1409 O O . GLU A 1 179 ? -5.916 2.098 23.898 1.00 89.19 179 GLU A O 1
ATOM 1414 N N . LEU A 1 180 ? -7.914 1.365 24.620 1.00 89.38 180 LEU A N 1
ATOM 1415 C CA . LEU A 1 180 ? -8.076 0.377 23.554 1.00 89.38 180 LEU A CA 1
ATOM 1416 C C . LEU A 1 180 ? -8.061 1.041 22.169 1.00 89.38 180 LEU A C 1
ATOM 1418 O O . LEU A 1 180 ? -7.444 0.519 21.246 1.00 89.38 180 LEU A O 1
ATOM 1422 N N . THR A 1 181 ? -8.697 2.208 22.023 1.00 91.94 181 THR A N 1
ATOM 1423 C CA . THR A 1 181 ? -8.673 2.977 20.770 1.00 91.94 181 THR A CA 1
ATOM 1424 C C . THR A 1 181 ? -7.245 3.346 20.381 1.00 91.94 181 THR A C 1
ATOM 1426 O O . THR A 1 181 ? -6.854 3.120 19.237 1.00 91.94 181 THR A O 1
ATOM 1429 N N . ALA A 1 182 ? -6.457 3.877 21.319 1.00 92.44 182 ALA A N 1
ATOM 1430 C CA . ALA A 1 182 ? -5.070 4.252 21.062 1.00 92.44 182 ALA A CA 1
ATOM 1431 C C . ALA A 1 182 ? -4.223 3.039 20.640 1.00 92.44 182 ALA A C 1
ATOM 1433 O O . ALA A 1 182 ? -3.521 3.094 19.631 1.00 92.44 182 ALA A O 1
ATOM 1434 N N . GLN A 1 183 ? -4.364 1.912 21.345 1.00 91.56 183 GLN A N 1
ATOM 1435 C CA . GLN A 1 183 ? -3.653 0.668 21.026 1.00 91.56 183 GLN A CA 1
ATOM 1436 C C . GLN A 1 183 ? -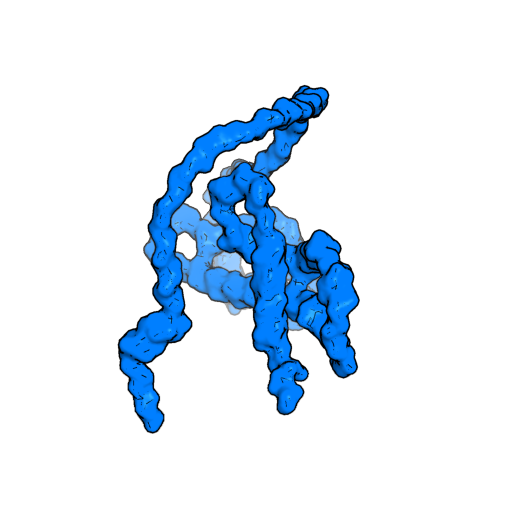4.039 0.113 19.644 1.00 91.56 183 GLN A C 1
ATOM 1438 O O . GLN A 1 183 ? -3.185 -0.370 18.897 1.00 91.56 183 GLN A O 1
ATOM 1443 N N . VAL A 1 184 ? -5.320 0.197 19.274 1.00 92.81 184 VAL A N 1
ATOM 1444 C CA . VAL A 1 184 ? -5.803 -0.212 17.949 1.00 92.81 184 VAL A CA 1
ATOM 1445 C C . VAL A 1 184 ? -5.252 0.701 16.855 1.00 92.81 184 VAL A C 1
ATOM 1447 O O . VAL A 1 184 ? -4.801 0.202 15.828 1.00 92.81 184 VAL A O 1
ATOM 1450 N N . GLN A 1 185 ? -5.251 2.019 17.060 1.00 93.88 185 GLN A N 1
ATOM 1451 C CA . GLN A 1 185 ? -4.709 2.978 16.092 1.00 93.88 185 GLN A CA 1
ATOM 1452 C C . GLN A 1 185 ? -3.208 2.788 15.859 1.00 93.88 185 GLN A C 1
ATOM 1454 O O . GLN A 1 185 ? -2.743 2.947 14.733 1.00 93.88 185 GLN A O 1
ATOM 1459 N N . GLU A 1 186 ? -2.465 2.431 16.905 1.00 93.81 186 GLU A N 1
ATOM 1460 C CA . GLU A 1 186 ? -1.035 2.147 16.818 1.00 93.81 186 GLU A CA 1
ATOM 1461 C C . GLU A 1 186 ? -0.755 0.849 16.048 1.00 93.81 186 GLU A C 1
ATOM 1463 O O . GLU A 1 186 ? 0.114 0.818 15.176 1.00 93.81 186 GLU A O 1
ATOM 1468 N N . ARG A 1 187 ? -1.493 -0.231 16.343 1.00 92.62 187 ARG A N 1
ATOM 1469 C CA . ARG A 1 187 ? -1.219 -1.562 15.770 1.00 92.62 187 ARG A CA 1
ATOM 1470 C C . ARG A 1 187 ? -1.913 -1.849 14.442 1.00 92.62 187 ARG A C 1
ATOM 1472 O O . ARG A 1 187 ? -1.472 -2.738 13.720 1.00 92.62 187 ARG A O 1
ATOM 1479 N N . ALA A 1 188 ? -2.995 -1.140 14.142 1.00 94.81 188 ALA A N 1
ATOM 1480 C CA . ALA A 1 188 ? -3.795 -1.316 12.935 1.00 94.81 188 ALA A CA 1
ATOM 1481 C C . ALA A 1 188 ? -4.202 0.034 12.307 1.00 94.81 188 ALA A C 1
ATOM 1483 O O . ALA A 1 188 ? -5.397 0.321 12.147 1.00 94.81 188 ALA A O 1
ATOM 1484 N N . PRO A 1 189 ? -3.231 0.908 11.977 1.00 95.44 189 PRO A N 1
ATOM 1485 C CA . PRO A 1 189 ? -3.514 2.257 11.499 1.00 95.44 189 PRO A CA 1
ATOM 1486 C C . PRO A 1 189 ? -4.269 2.281 10.165 1.00 95.44 189 PRO A C 1
ATOM 1488 O O . PRO A 1 189 ? -5.079 3.187 9.949 1.00 95.44 189 PRO A O 1
ATOM 1491 N N . HIS A 1 190 ? -4.025 1.331 9.257 1.00 95.06 190 HIS A N 1
ATOM 1492 C CA . HIS A 1 190 ? -4.667 1.324 7.939 1.00 95.06 190 HIS A CA 1
ATOM 1493 C C . HIS A 1 190 ? -6.111 0.840 8.032 1.00 95.06 190 HIS A C 1
ATOM 1495 O O . HIS A 1 190 ? -7.015 1.469 7.474 1.00 95.06 190 HIS A O 1
ATOM 1501 N N . LEU A 1 191 ? -6.347 -0.223 8.796 1.00 93.94 191 LEU A N 1
ATOM 1502 C CA . LEU A 1 191 ? -7.672 -0.749 9.083 1.00 93.94 191 LEU A CA 1
ATOM 1503 C C . LEU A 1 191 ? -8.522 0.277 9.828 1.00 93.94 191 LEU A C 1
ATOM 1505 O O . LEU A 1 191 ? -9.658 0.529 9.425 1.00 93.94 191 LEU A O 1
ATOM 1509 N N . TRP A 1 192 ? -7.952 0.933 10.843 1.00 94.56 192 TRP A N 1
ATOM 1510 C CA . TRP A 1 192 ? -8.621 2.019 11.553 1.00 94.56 192 TRP A CA 1
ATOM 1511 C C . TRP A 1 192 ? -9.035 3.142 10.601 1.00 94.56 192 TRP A C 1
ATOM 1513 O O . TRP A 1 192 ? -10.207 3.503 10.556 1.00 94.56 192 TRP A O 1
ATOM 1523 N N . LYS A 1 193 ? -8.099 3.672 9.801 1.00 93.62 193 LYS A N 1
ATOM 1524 C CA . LYS A 1 193 ? -8.389 4.750 8.840 1.00 93.62 193 LYS A CA 1
ATOM 1525 C C . LYS A 1 193 ? -9.432 4.336 7.804 1.00 93.62 193 LYS A C 1
ATOM 1527 O O . LYS A 1 193 ? -10.281 5.146 7.451 1.00 93.62 193 LYS A O 1
ATOM 1532 N N . THR A 1 194 ? -9.394 3.089 7.339 1.00 93.75 194 THR A N 1
ATOM 1533 C CA . THR A 1 194 ? -10.375 2.561 6.380 1.00 93.75 194 THR A CA 1
ATOM 1534 C C . THR A 1 194 ? -11.772 2.559 6.985 1.00 93.75 194 THR A C 1
ATOM 1536 O O . THR A 1 194 ? -12.686 3.141 6.410 1.00 93.75 194 THR A O 1
ATOM 1539 N N . LEU A 1 195 ? -11.935 1.971 8.173 1.00 93.25 195 LEU A N 1
ATOM 1540 C CA . LEU A 1 195 ? -13.224 1.937 8.865 1.00 93.25 195 LEU A CA 1
ATOM 1541 C C . LEU A 1 195 ? -13.702 3.340 9.243 1.00 93.25 195 LEU A C 1
ATOM 1543 O O . LEU A 1 195 ? -14.886 3.629 9.122 1.00 93.25 195 LEU A O 1
ATOM 1547 N N . LEU A 1 196 ? -12.787 4.228 9.632 1.00 91.50 196 LEU A N 1
ATOM 1548 C CA . LEU A 1 196 ? -13.088 5.625 9.926 1.00 91.50 196 LEU A CA 1
ATOM 1549 C C . LEU A 1 196 ? -13.635 6.366 8.699 1.00 91.50 196 LEU A C 1
ATOM 1551 O O . LEU A 1 196 ? -14.627 7.081 8.812 1.00 91.50 196 LEU A O 1
ATOM 1555 N N . ASN A 1 197 ? -13.021 6.164 7.532 1.00 89.81 197 ASN A N 1
ATOM 1556 C CA . ASN A 1 197 ? -13.469 6.759 6.273 1.00 89.81 197 ASN A CA 1
ATOM 1557 C C . ASN A 1 197 ? -14.797 6.166 5.779 1.00 89.81 197 ASN A C 1
ATOM 1559 O O . ASN A 1 197 ? -15.556 6.862 5.118 1.00 89.81 197 ASN A O 1
ATOM 1563 N N . LEU A 1 198 ? -15.085 4.898 6.088 1.00 89.62 198 LEU A N 1
ATOM 1564 C CA . LEU A 1 198 ? -16.368 4.264 5.763 1.00 89.62 198 LEU A CA 1
ATOM 1565 C C . LEU A 1 198 ? -17.485 4.675 6.732 1.00 89.62 198 LEU A C 1
ATOM 1567 O O . LEU A 1 198 ? -18.644 4.753 6.337 1.00 89.62 198 LEU A O 1
ATOM 1571 N N . ALA A 1 199 ? -17.146 4.924 7.998 1.00 86.12 199 ALA A N 1
ATOM 1572 C CA . ALA A 1 199 ? -18.102 5.270 9.046 1.00 86.12 199 ALA A CA 1
ATOM 1573 C C . ALA A 1 199 ? -18.514 6.751 9.039 1.00 86.12 199 ALA A C 1
ATOM 1575 O O . ALA A 1 199 ? -19.524 7.090 9.654 1.00 86.12 199 ALA A O 1
ATOM 1576 N N . MET A 1 200 ? -17.747 7.630 8.387 1.00 84.44 200 MET A N 1
ATOM 1577 C CA . MET A 1 200 ? -18.040 9.064 8.313 1.00 84.44 200 MET A CA 1
ATOM 1578 C C . MET A 1 200 ? -18.140 9.539 6.869 1.00 84.44 200 MET A C 1
ATOM 1580 O O . MET A 1 200 ? -17.201 9.378 6.092 1.00 84.44 200 MET A O 1
ATOM 1584 N N . SER A 1 201 ? -19.236 10.222 6.536 1.00 76.12 201 SER A N 1
ATOM 1585 C CA . SER A 1 201 ? -19.281 11.035 5.318 1.00 76.12 201 SER A CA 1
ATOM 1586 C C . SER A 1 201 ? -18.459 12.321 5.480 1.00 76.12 201 SER A C 1
ATOM 1588 O O . SER A 1 201 ? -18.182 12.764 6.598 1.00 76.12 201 SER A O 1
ATOM 1590 N N . GLU A 1 202 ? -18.088 12.959 4.366 1.00 71.56 202 GLU A N 1
ATOM 1591 C CA . GLU A 1 202 ? -17.361 14.240 4.388 1.00 71.56 202 GLU A CA 1
ATOM 1592 C C . GLU A 1 202 ? -18.107 15.332 5.178 1.00 71.56 202 GLU A C 1
ATOM 1594 O O . GLU A 1 202 ? -17.481 16.110 5.898 1.00 71.56 202 GLU A O 1
ATOM 1599 N N . ASP A 1 203 ? -19.443 15.337 5.136 1.00 66.75 203 ASP A N 1
ATOM 1600 C CA . ASP A 1 203 ? -20.274 16.289 5.886 1.00 66.75 203 ASP A CA 1
ATOM 1601 C C . ASP A 1 203 ? -20.266 16.016 7.395 1.00 66.75 203 ASP A C 1
ATOM 1603 O O . ASP A 1 203 ? -20.316 16.936 8.212 1.00 66.75 203 ASP A O 1
ATOM 1607 N N . GLN A 1 204 ? -20.153 14.747 7.788 1.00 66.44 204 GLN A N 1
ATOM 1608 C CA . GLN A 1 204 ? -20.121 14.344 9.193 1.00 66.44 204 GLN A CA 1
ATOM 1609 C C . GLN A 1 204 ? -18.776 14.628 9.860 1.00 66.44 204 GLN A C 1
ATOM 1611 O O . GLN A 1 204 ? -18.747 14.816 11.073 1.00 66.44 204 GLN A O 1
ATOM 1616 N N . LYS A 1 205 ? -17.684 14.763 9.096 1.00 64.31 205 LYS A N 1
ATOM 1617 C CA . LYS A 1 205 ? -16.377 15.186 9.635 1.00 64.31 205 LYS A CA 1
ATOM 1618 C C . LYS A 1 205 ? -16.412 16.586 10.258 1.00 64.31 205 LYS A C 1
ATOM 1620 O O . LYS A 1 205 ? -15.563 16.898 11.087 1.00 64.31 205 LYS A O 1
ATOM 1625 N N . ARG A 1 206 ? -17.379 17.425 9.867 1.00 64.31 206 ARG A N 1
ATOM 1626 C CA . ARG A 1 206 ? -17.594 18.768 10.436 1.00 64.31 206 ARG A CA 1
ATOM 1627 C C . ARG A 1 206 ? -18.386 18.740 11.744 1.00 64.31 206 ARG A C 1
ATOM 1629 O O . ARG A 1 206 ? -18.340 19.705 12.497 1.00 64.31 206 ARG A O 1
ATOM 1636 N N . ASN A 1 207 ? -19.097 17.647 12.018 1.00 65.31 207 ASN A N 1
ATOM 1637 C CA . ASN A 1 207 ? -19.895 17.485 13.223 1.00 65.31 207 ASN A CA 1
ATOM 1638 C C . ASN A 1 207 ? -19.089 16.723 14.286 1.00 65.31 207 ASN A C 1
ATOM 1640 O O . ASN A 1 207 ? -19.115 15.494 14.358 1.00 65.31 207 ASN A O 1
ATOM 1644 N N . THR A 1 208 ? -18.371 17.472 15.122 1.00 61.44 208 THR A N 1
ATOM 1645 C CA . THR A 1 208 ? -17.484 16.951 16.178 1.00 61.44 208 THR A CA 1
ATOM 1646 C C . THR A 1 208 ? -18.214 16.168 17.270 1.00 61.44 208 THR A C 1
ATOM 1648 O O . THR A 1 208 ? -17.578 15.431 18.021 1.00 61.44 208 THR A O 1
ATOM 1651 N N . HIS A 1 209 ? -19.545 16.261 17.338 1.00 62.41 209 HIS A N 1
ATOM 1652 C CA . HIS A 1 209 ? -20.343 15.564 18.341 1.00 62.41 209 HIS A CA 1
ATOM 1653 C C . HIS A 1 209 ? -20.458 14.049 18.073 1.00 62.41 209 HIS A C 1
ATOM 1655 O O . HIS A 1 209 ? -20.825 13.276 18.959 1.00 62.41 209 HIS A O 1
ATOM 1661 N N . LYS A 1 210 ? -20.143 13.583 16.854 1.00 72.69 210 LYS A N 1
ATOM 1662 C CA . LYS A 1 210 ? -20.186 12.157 16.497 1.00 72.69 210 LYS A CA 1
ATOM 1663 C C . LYS A 1 210 ? -18.783 11.561 16.496 1.00 72.69 210 LYS A C 1
ATOM 1665 O O . LYS A 1 210 ? -18.024 11.739 15.551 1.00 72.69 210 LYS A O 1
ATOM 1670 N N . ASN A 1 211 ? -18.458 10.790 17.534 1.00 80.94 211 ASN A N 1
ATOM 1671 C CA . ASN A 1 211 ? -17.221 10.016 17.580 1.00 80.94 211 ASN A CA 1
ATOM 1672 C C . ASN A 1 211 ? -17.478 8.553 17.147 1.00 80.94 211 ASN A C 1
ATOM 1674 O O . ASN A 1 211 ? -18.031 7.780 17.935 1.00 80.94 211 ASN A O 1
ATOM 1678 N N . PRO A 1 212 ? -17.056 8.130 15.937 1.00 88.12 212 PRO A N 1
ATOM 1679 C CA . PRO A 1 212 ? -17.283 6.770 15.439 1.00 88.12 212 PRO A CA 1
ATOM 1680 C C . PRO A 1 212 ? -16.390 5.717 16.113 1.00 88.12 212 PRO A C 1
ATOM 1682 O O . PRO A 1 212 ? -16.524 4.532 15.815 1.00 88.12 212 PRO A O 1
ATOM 1685 N N . SER A 1 213 ? -15.486 6.108 17.023 1.00 88.94 213 SER A N 1
ATOM 1686 C CA . SER A 1 213 ? -14.491 5.206 17.622 1.00 88.94 213 SER A CA 1
ATOM 1687 C C . SER A 1 213 ? -15.118 3.979 18.282 1.00 88.94 213 SER A C 1
ATOM 1689 O O . SER A 1 213 ? -14.643 2.864 18.078 1.00 88.94 213 SER A O 1
ATOM 1691 N N . LYS A 1 214 ? -16.227 4.157 19.014 1.00 88.56 214 LYS A N 1
ATOM 1692 C CA . LYS A 1 214 ? -16.950 3.040 19.648 1.00 88.56 214 LYS A CA 1
ATOM 1693 C C . LYS A 1 214 ? -17.501 2.060 18.606 1.00 88.56 214 LYS A C 1
ATOM 1695 O O . LYS A 1 214 ? -17.338 0.853 18.760 1.00 88.56 214 LYS A O 1
ATOM 1700 N N . THR A 1 215 ? -18.087 2.571 17.522 1.00 90.69 215 THR A N 1
ATOM 1701 C CA . THR A 1 215 ? -18.599 1.761 16.406 1.00 90.69 215 THR A CA 1
ATOM 1702 C C . THR A 1 215 ? -17.476 0.999 15.707 1.00 90.69 215 THR A C 1
ATOM 1704 O O . THR A 1 215 ? -17.614 -0.193 15.446 1.00 90.69 215 THR A O 1
ATOM 1707 N N . ILE A 1 216 ? -16.341 1.655 15.451 1.00 93.69 216 ILE A N 1
ATOM 1708 C CA . ILE A 1 216 ? -15.178 1.029 14.809 1.00 93.69 216 ILE A CA 1
ATOM 1709 C C . ILE A 1 216 ? -14.627 -0.104 15.683 1.00 93.69 216 ILE A C 1
ATOM 1711 O O . ILE A 1 216 ? -14.407 -1.204 15.182 1.00 93.69 216 ILE A O 1
ATOM 1715 N N . ILE A 1 217 ? -14.461 0.123 16.991 1.00 91.94 217 ILE A N 1
ATOM 1716 C CA . ILE A 1 217 ? -14.016 -0.918 17.932 1.00 91.94 217 ILE A CA 1
ATOM 1717 C C . ILE A 1 217 ? -14.993 -2.096 17.950 1.00 91.94 217 ILE A C 1
ATOM 1719 O O . ILE A 1 217 ? -14.561 -3.246 17.941 1.00 91.94 217 ILE A O 1
ATOM 1723 N N . MET A 1 218 ? -16.299 -1.827 17.936 1.00 91.19 218 MET A N 1
ATOM 1724 C CA . MET A 1 218 ? -17.318 -2.873 17.893 1.00 91.19 218 MET A CA 1
ATOM 1725 C C . MET A 1 218 ? -17.216 -3.718 16.613 1.00 91.19 218 MET A C 1
ATOM 1727 O O . MET A 1 218 ? -17.215 -4.945 16.695 1.00 91.19 218 MET A O 1
ATOM 1731 N N . ILE A 1 219 ? -17.046 -3.087 15.445 1.00 93.25 219 ILE A N 1
ATOM 1732 C CA . ILE A 1 219 ? -16.817 -3.791 14.172 1.00 93.25 219 ILE A CA 1
ATOM 1733 C C . ILE A 1 219 ? -15.550 -4.654 14.257 1.00 93.25 219 ILE A C 1
ATOM 1735 O O . ILE A 1 219 ? -15.570 -5.825 13.880 1.00 93.25 219 ILE A O 1
ATOM 1739 N N . LEU A 1 220 ? -14.453 -4.115 14.794 1.00 92.44 220 LEU A N 1
ATOM 1740 C CA . LEU A 1 220 ? -13.199 -4.854 14.962 1.00 92.44 220 LEU A CA 1
ATOM 1741 C C . LEU A 1 220 ? -13.342 -6.054 15.901 1.00 92.44 220 LEU A C 1
ATOM 1743 O O . LEU A 1 220 ? -12.784 -7.116 15.618 1.00 92.44 220 LEU A O 1
ATOM 1747 N N . ALA A 1 221 ? -14.114 -5.916 16.979 1.00 89.88 221 ALA A N 1
ATOM 1748 C CA . ALA A 1 221 ? -14.423 -7.015 17.884 1.00 89.88 221 ALA A CA 1
ATOM 1749 C C . ALA A 1 221 ? -15.227 -8.116 17.169 1.00 89.88 221 ALA A C 1
ATOM 1751 O O . ALA A 1 221 ? -14.865 -9.289 17.263 1.00 89.88 221 ALA A O 1
ATOM 1752 N N . MET A 1 222 ? -16.249 -7.751 16.385 1.00 90.12 222 MET A N 1
ATOM 1753 C CA . MET A 1 222 ? -17.050 -8.697 15.590 1.00 90.12 222 MET A CA 1
ATOM 1754 C C . MET A 1 222 ? -16.209 -9.433 14.536 1.00 90.12 222 MET A C 1
ATOM 1756 O O . MET A 1 222 ? -16.316 -10.655 14.388 1.00 90.12 222 MET A O 1
ATOM 1760 N N . LEU A 1 223 ? -15.335 -8.712 13.828 1.00 90.44 223 LEU A N 1
ATOM 1761 C CA . LEU A 1 223 ? -14.411 -9.295 12.851 1.00 90.44 223 LEU A CA 1
ATOM 1762 C C . LEU A 1 223 ? -13.406 -10.240 13.524 1.00 90.44 223 LEU A C 1
ATOM 1764 O O . LEU A 1 223 ? -13.154 -11.338 13.026 1.00 90.44 223 LEU A O 1
ATOM 1768 N N . SER A 1 224 ? -12.862 -9.841 14.675 1.00 88.31 224 SER A N 1
ATOM 1769 C CA . SER A 1 224 ? -11.922 -10.657 15.454 1.00 88.31 224 SER A CA 1
ATOM 1770 C C . SER A 1 224 ? -12.578 -11.935 15.977 1.00 88.31 224 SER A C 1
ATOM 1772 O O . SER A 1 224 ? -11.994 -13.015 15.872 1.00 88.31 224 SER A O 1
ATOM 1774 N N . TYR A 1 225 ? -13.811 -11.830 16.480 1.00 85.06 225 TYR A N 1
ATOM 1775 C CA . TYR A 1 225 ? -14.612 -12.969 16.921 1.00 85.06 225 TYR A CA 1
ATOM 1776 C C . TYR A 1 225 ? -14.860 -13.954 15.771 1.00 85.06 225 TYR A C 1
ATOM 1778 O O . TYR A 1 225 ? -14.525 -15.133 15.886 1.00 85.06 225 TYR A O 1
ATOM 1786 N N . SER A 1 226 ? -15.333 -13.460 14.621 1.00 84.75 226 SER A N 1
ATOM 1787 C CA . SER A 1 226 ? -15.660 -14.285 13.446 1.00 84.75 226 SER A CA 1
ATOM 1788 C C . SER A 1 226 ? -14.457 -15.068 12.906 1.00 84.75 226 SER A C 1
ATOM 1790 O O . SER A 1 226 ? -14.593 -16.205 12.456 1.00 84.75 226 SER A O 1
ATOM 1792 N N . ARG A 1 227 ? -13.252 -14.485 12.970 1.00 78.81 227 ARG A N 1
ATOM 1793 C CA . ARG A 1 227 ? -12.012 -15.128 12.498 1.00 78.81 227 ARG A CA 1
ATOM 1794 C C . ARG A 1 227 ? -11.436 -16.151 13.473 1.00 78.81 227 ARG A C 1
ATOM 1796 O O . ARG A 1 227 ? -10.602 -16.968 13.080 1.00 78.81 227 ARG A O 1
ATOM 1803 N N . SER A 1 228 ? -11.856 -16.143 14.733 1.00 73.31 228 SER A N 1
ATOM 1804 C CA . SER A 1 228 ? -11.332 -17.032 15.766 1.00 73.31 228 SER A CA 1
ATOM 1805 C C . SER A 1 228 ? -11.922 -18.453 15.662 1.00 73.31 228 SER A C 1
ATOM 1807 O O . SER A 1 228 ? -12.540 -18.959 16.594 1.00 73.31 228 SER A O 1
ATOM 1809 N N . HIS A 1 229 ? -11.670 -19.157 14.552 1.00 52.16 229 HIS A N 1
ATOM 1810 C CA . HIS A 1 229 ? -12.150 -20.530 14.310 1.00 52.16 229 HIS A CA 1
ATOM 1811 C C . HIS A 1 229 ? -11.538 -21.594 15.254 1.00 52.16 229 HIS A C 1
ATOM 1813 O O . HIS A 1 229 ? -12.047 -22.703 15.350 1.00 52.16 229 HIS A O 1
ATOM 1819 N N . LYS A 1 230 ? -10.490 -21.262 16.030 1.00 50.84 230 LYS A N 1
ATOM 1820 C CA . LYS A 1 230 ? -9.967 -22.107 17.131 1.00 50.84 230 LYS A CA 1
ATOM 1821 C C . LYS A 1 230 ? -10.672 -21.890 18.486 1.00 50.84 230 LYS A C 1
ATOM 1823 O O . LYS A 1 230 ? -10.157 -22.346 19.505 1.00 50.84 230 LYS A O 1
ATOM 1828 N N . ARG A 1 231 ? -11.807 -21.180 18.526 1.00 50.53 231 ARG A N 1
ATOM 1829 C CA . ARG A 1 231 ? -12.567 -20.896 19.763 1.00 50.53 231 ARG A CA 1
ATOM 1830 C C . ARG A 1 231 ? -14.067 -21.224 19.699 1.00 50.53 231 ARG A C 1
ATOM 1832 O O . ARG A 1 231 ? -14.768 -20.930 20.653 1.00 50.53 231 ARG A O 1
ATOM 1839 N N . ASN A 1 232 ? -14.518 -21.890 18.632 1.00 38.66 232 ASN A N 1
ATOM 1840 C CA . ASN A 1 232 ? -15.856 -22.496 18.521 1.00 38.66 232 ASN A CA 1
ATOM 1841 C C . ASN A 1 232 ? -15.844 -24.012 18.808 1.00 38.66 232 ASN A C 1
ATOM 1843 O O . ASN A 1 232 ? -16.751 -24.724 18.393 1.00 38.66 232 ASN A O 1
ATOM 1847 N N . LEU A 1 233 ? -14.810 -24.521 19.486 1.00 35.31 233 LEU A N 1
ATOM 1848 C CA . LEU A 1 233 ? -14.864 -25.850 20.096 1.00 35.31 233 LEU A CA 1
ATOM 1849 C C . LEU A 1 233 ? -15.540 -25.688 21.458 1.00 35.31 233 LEU A C 1
ATOM 1851 O O . LEU A 1 233 ? -14.862 -25.489 22.467 1.00 35.31 233 LEU A O 1
ATOM 1855 N N . PHE A 1 234 ? -16.871 -25.677 21.433 1.00 39.53 234 PHE A N 1
ATOM 1856 C CA . PHE A 1 234 ? -17.622 -26.335 22.496 1.00 39.53 234 PHE A CA 1
ATOM 1857 C C . PHE A 1 234 ? -17.354 -27.841 22.416 1.00 39.53 234 PHE A C 1
ATOM 1859 O O . PHE A 1 234 ? -17.186 -28.342 21.277 1.00 39.53 234 PHE A O 1
#

Sequence (234 aa):
MSELTDEEWASLLGEDANPGLNDADEDSSDEEEDSDNDEPMPLRPQSPTVLLSEEPPAPDNMPQRVKQALAHLSDLGLDFTTFVDAVLWGNEPCRRDSMIRGTRTNFMNSPSFPKILARLWDPPRQQKDRPSRLVMENFVQQAWSDLLVQELNGLAPFFSSKKGEDVTVKALTSLNFTELTAQVQERAPHLWKTLLNLAMSEDQKRNTHKNPSKTIIMILAMLSYSRSHKRNLF

Organism: NCBI:txid2126181

Solvent-accessible surface area (backbone atoms only — not comparable to full-atom values): 14858 Å² total; per-residue (Å²): 135,86,80,82,54,74,68,60,58,58,69,74,65,62,92,79,85,80,83,88,82,90,83,83,86,89,88,88,78,87,85,82,88,81,89,79,77,94,68,86,73,75,82,70,80,71,73,82,70,75,70,74,66,78,70,74,78,73,62,97,53,51,71,59,52,53,51,52,53,53,50,54,36,48,76,72,75,37,54,73,67,59,48,52,41,37,43,67,65,48,51,74,70,43,62,68,36,66,66,40,42,49,52,34,55,53,48,73,71,33,83,58,43,65,53,51,54,48,40,47,56,57,51,100,59,92,55,93,72,55,71,52,31,58,55,46,49,55,50,49,52,50,56,49,49,53,50,42,52,52,25,54,58,68,45,40,73,80,72,44,78,61,90,91,56,79,89,45,69,67,62,64,74,64,61,53,66,69,59,52,49,52,54,43,45,72,62,22,48,66,51,47,51,50,50,51,58,72,75,41,56,82,75,48,72,75,43,79,88,66,73,61,62,65,59,49,51,50,51,50,43,53,54,49,53,72,68,43,74,92,69,73,77,123

Radius of gyration: 30.1 Å; Cα contacts (8 Å, |Δi|>4): 82; chains: 1; bounding box: 79×62×67 Å

Mean predicted aligned error: 15.79 Å

Foldseek 3Di:
DDDDDVVVVVVVPDPPDDDDDDDDDDDDDDDDDDDDDPDPDPDDDDDPPVPPPPDPPDPPCVVVVVVVVQVVCVVVVHHPVLVVCLLAPNDPVSCPDPVSVVVNVCLVPDPVNVVVVVCLCPPPDPDVDSPSNVVVVVVCVVVVVVLQVQLLVQCLVVLDDDPPDDCDPCNVVPDDLVVSLVVSCVSRVPLLVVVVPVVDDPVCVVVPVDDCSVVSVVVSSVVSVVPPPVPPPD

Secondary structure (DSSP, 8-state):
-PPPPHHHHHHHS-----------------------------------------PPPPPTTHHHHHHHHHHHHHHTT--HHHHHHHHHT--HHHHH-HHHHHHHHHHHTSTHHHHHHHHHHS-SS--S--HHHHHHHHHHHHHHHHHHHHHHHHHTTTS-PPTT----HHHHHT--HHHHHHHHHHH-HHHHHHHHHHH--TTGGG-TT--THHHHHHHHHHHHHHH-TTS---

pLDDT: mean 76.41, std 19.55, range [35.31, 97.25]